Protein AF-A0A0D6MAQ8-F1 (afdb_monomer_lite)

Secondary structure (DSSP, 8-state):
----------------------SEEEEEEEEEEE-TT-EEGGGEESSPPTT---TT-SS----EEEEEEEEE-TTS-EEEEEPPPEE--TTSB--GGGHHHHS-EEEEEESS--------PPPPTT-SS---------SEEEEEEEEEEEEEETTT--EEEEEEEEEEEEEEEE-TT-PPBSSS---TT--EEEE-SSS--EEEEEEEEEE-TT-BSTTS-EEEEE-SS-TTEEEEEETTT--EEEEEEPTTS-EEEEEEETT-EETTTEEB-TTS-B--TT---SS-HHHHHHHHHHHHHHHHHHHHHHHHHHHHHT-

Radius of gyration: 27.62 Å; chains: 1; bounding box: 54×71×84 Å

Sequence (319 aa):
MAASGRILIGGGFLPGHSENNNGVTIQFQLRGYSNPQSALPNGWTCVCPPGNTCNYLNRPPACYFGFTFIISAPDTSVRHLATEFITLDSNGQLPSSQQNAWDQNYIVQLPSKPVSYLKVTPLPPFLPMPTINGTIFQSAIDIFAHHLGPVINQADGSLVAVDTLTHADTFVVPLSDTLPAVGGVQSMAQRHSYQGKLLGTMLYLSYSISCTGTLIGPNCDLTCSPSTISPSAAACRSNTTGFFYVCVFQNGGQVDSCKNCPWGIKEGTYCQDEDGGVLDPYTAGVVDTGYRTATIVLGIITGILALLLIVALLAVCLL

Foldseek 3Di:
DDDDDPPPPPPPPDPDPPPVQQEKKKKKFWPKWFDQVCDFFPQKHQAQAPPADLVVDPDGRWWWKKKWKWFAAPVGDIDIDIFHTATADNRRMGDPVCCVRGRDIDIDDDNKQTWDFDDDDDDDPDDPDDDRPTDGGGHKMKMWMWTFAWIARNPHRDTPDGGDTGTGFIWIGRLQVDFAAEPDWDDQPDWDWTFTDRSRIITIMGMHMHGPDQFAESISQWRWDQAPVDNQWIWIAGNVPRWIWIFGQDDRRHTYPIDTQRQGDDRRHARADPVRDGDDPPPPDPDDPVVVVVVVVVVVVVVVVVVVVVVVVVVVVVD

Organism: NCBI:txid53326

pLDDT: mean 75.95, std 18.99, range [24.56, 96.0]

Structure (mmCIF, N/CA/C/O backbone):
data_AF-A0A0D6MAQ8-F1
#
_entry.id   AF-A0A0D6MAQ8-F1
#
loop_
_atom_site.group_PDB
_atom_site.id
_atom_site.type_symbol
_atom_site.label_atom_id
_atom_site.label_alt_id
_atom_site.label_comp_id
_atom_site.label_asym_id
_atom_site.label_entity_id
_atom_site.label_seq_id
_atom_site.pdbx_PDB_ins_code
_atom_site.Cartn_x
_atom_site.Cartn_y
_atom_site.Cartn_z
_atom_site.occupancy
_atom_site.B_iso_or_equiv
_atom_site.auth_seq_id
_atom_site.auth_comp_id
_atom_site.auth_asym_id
_atom_site.auth_atom_id
_atom_site.pdbx_PDB_model_num
ATOM 1 N N . MET A 1 1 ? 0.167 -15.064 46.424 1.00 34.06 1 MET A N 1
ATOM 2 C CA . MET A 1 1 ? 0.685 -15.808 45.258 1.00 34.06 1 MET A CA 1
ATOM 3 C C . MET A 1 1 ? -0.163 -15.448 44.052 1.00 34.06 1 MET A C 1
ATOM 5 O O . MET A 1 1 ? -1.276 -15.932 43.945 1.00 34.06 1 MET A O 1
ATOM 9 N N . ALA A 1 2 ? 0.329 -14.543 43.212 1.00 26.14 2 ALA A N 1
ATOM 10 C CA . ALA A 1 2 ? -0.136 -14.323 41.845 1.00 26.14 2 ALA A CA 1
ATOM 11 C C . ALA A 1 2 ? 0.996 -13.562 41.147 1.00 26.14 2 ALA A C 1
ATOM 13 O O . ALA A 1 2 ? 1.319 -12.436 41.524 1.00 26.14 2 ALA A O 1
ATOM 14 N N . ALA A 1 3 ? 1.687 -14.246 40.239 1.00 24.84 3 ALA A N 1
ATOM 15 C CA . ALA A 1 3 ? 2.806 -13.702 39.492 1.00 24.84 3 ALA A CA 1
ATOM 16 C C . ALA A 1 3 ? 2.275 -12.710 38.451 1.00 24.84 3 ALA A C 1
ATOM 18 O O . ALA A 1 3 ? 1.493 -13.073 37.576 1.00 24.84 3 ALA A O 1
ATOM 19 N N . SER A 1 4 ? 2.697 -11.453 38.568 1.00 25.98 4 SER A N 1
ATOM 20 C CA . SER A 1 4 ? 2.474 -10.418 37.562 1.00 25.98 4 SER A CA 1
ATOM 21 C C . SER A 1 4 ? 3.443 -10.661 36.404 1.00 25.98 4 SER A C 1
ATOM 23 O O . SER A 1 4 ? 4.608 -10.265 36.450 1.00 25.98 4 SER A O 1
ATOM 25 N N . GLY A 1 5 ? 2.983 -11.401 35.395 1.00 25.72 5 GLY A N 1
ATOM 26 C CA . GLY A 1 5 ? 3.697 -11.601 34.140 1.00 25.72 5 GLY A CA 1
ATOM 27 C C . GLY A 1 5 ? 3.575 -10.358 33.267 1.00 25.72 5 GLY A C 1
ATOM 28 O O . GLY A 1 5 ? 2.638 -10.234 32.486 1.00 25.72 5 GLY A O 1
ATOM 29 N N . ARG A 1 6 ? 4.523 -9.426 33.398 1.00 24.56 6 ARG A N 1
ATOM 30 C CA . ARG A 1 6 ? 4.755 -8.387 32.389 1.00 24.56 6 ARG A CA 1
ATOM 31 C C . ARG A 1 6 ? 5.246 -9.066 31.110 1.00 24.56 6 ARG A C 1
ATOM 33 O O . ARG A 1 6 ? 6.408 -9.455 31.034 1.00 24.56 6 ARG A O 1
ATOM 40 N N . ILE A 1 7 ? 4.386 -9.170 30.102 1.00 27.28 7 ILE A N 1
ATOM 41 C CA . ILE A 1 7 ? 4.833 -9.389 28.726 1.00 27.28 7 ILE A CA 1
ATOM 42 C C . ILE A 1 7 ? 5.400 -8.051 28.245 1.00 27.28 7 ILE A C 1
ATOM 44 O O . ILE A 1 7 ? 4.689 -7.173 27.766 1.00 27.28 7 ILE A O 1
ATOM 48 N N . LEU A 1 8 ? 6.702 -7.870 28.456 1.00 24.66 8 LEU A N 1
ATOM 49 C CA . LEU A 1 8 ? 7.490 -6.889 27.726 1.00 24.66 8 LEU A CA 1
ATOM 50 C C . LEU A 1 8 ? 7.669 -7.449 26.315 1.00 24.66 8 LEU A C 1
ATOM 52 O O . LEU A 1 8 ? 8.563 -8.260 26.081 1.00 24.66 8 LEU A O 1
ATOM 56 N N . ILE A 1 9 ? 6.821 -7.034 25.373 1.00 33.50 9 ILE A N 1
ATOM 57 C CA . ILE A 1 9 ? 7.204 -7.106 23.963 1.00 33.50 9 ILE A CA 1
ATOM 58 C C . ILE A 1 9 ? 8.300 -6.056 23.808 1.00 33.50 9 ILE A C 1
ATOM 60 O O . ILE A 1 9 ? 8.035 -4.859 23.722 1.00 33.50 9 ILE A O 1
ATOM 64 N N . GLY A 1 10 ? 9.549 -6.508 23.910 1.00 26.23 10 GLY A N 1
ATOM 65 C CA . GLY A 1 10 ? 10.715 -5.683 23.661 1.00 26.23 10 GLY A CA 1
ATOM 66 C C . GLY A 1 10 ? 10.644 -5.154 22.237 1.00 26.23 10 GLY A C 1
ATOM 67 O O . GLY A 1 10 ? 10.928 -5.882 21.290 1.00 26.23 10 GLY A O 1
ATOM 68 N N . GLY A 1 11 ? 10.279 -3.880 22.102 1.00 30.98 11 GLY A N 1
ATOM 69 C CA . GLY A 1 11 ? 10.574 -3.063 20.934 1.00 30.98 11 GLY A CA 1
ATOM 70 C C . GLY A 1 11 ? 12.085 -2.898 20.826 1.00 30.98 11 GLY A C 1
ATOM 71 O O . GLY A 1 11 ? 12.642 -1.870 21.200 1.00 30.98 11 GLY A O 1
ATOM 72 N N . GLY A 1 12 ? 12.757 -3.954 20.372 1.00 24.70 12 GLY A N 1
ATOM 73 C CA . GLY A 1 12 ? 14.130 -3.898 19.910 1.00 24.70 12 GLY A CA 1
ATOM 74 C C . GLY A 1 12 ? 14.154 -3.094 18.622 1.00 24.70 12 GLY A C 1
ATOM 75 O O . GLY A 1 12 ? 13.974 -3.637 17.537 1.00 24.70 12 GLY A O 1
ATOM 76 N N . PHE A 1 13 ? 14.340 -1.786 18.765 1.00 34.56 13 PHE A N 1
ATOM 77 C CA . PHE A 1 13 ? 14.729 -0.892 17.689 1.00 34.56 13 PHE A CA 1
ATOM 78 C C . PHE A 1 13 ? 16.098 -1.375 17.191 1.00 34.56 13 PHE A C 1
ATOM 80 O O . PHE A 1 13 ? 17.126 -1.098 17.808 1.00 34.56 13 PHE A O 1
ATOM 87 N N . LEU A 1 14 ? 16.122 -2.174 16.122 1.00 29.91 14 LEU A N 1
ATOM 88 C CA . LEU A 1 14 ? 17.366 -2.421 15.405 1.00 29.91 14 LEU A CA 1
ATOM 89 C C . LEU A 1 14 ? 17.754 -1.093 14.740 1.00 29.91 14 LEU A C 1
ATOM 91 O O . LEU A 1 14 ? 16.957 -0.564 13.960 1.00 29.91 14 LEU A O 1
ATOM 95 N N . PRO A 1 15 ? 18.930 -0.515 15.047 1.00 30.62 15 PRO A N 1
ATOM 96 C CA . PRO A 1 15 ? 19.414 0.637 14.310 1.00 30.62 15 PRO A CA 1
ATOM 97 C C . PRO A 1 15 ? 19.551 0.208 12.852 1.00 30.62 15 PRO A C 1
ATOM 99 O O . PRO A 1 15 ? 20.163 -0.821 12.562 1.00 30.62 15 PRO A O 1
ATOM 102 N N . GLY A 1 16 ? 18.923 0.970 11.955 1.00 31.28 16 GLY A N 1
ATOM 103 C CA . GLY A 1 16 ? 18.959 0.717 10.524 1.00 31.28 16 GLY A CA 1
ATOM 104 C C . GLY A 1 16 ? 20.398 0.518 10.074 1.00 31.28 16 GLY A C 1
ATOM 105 O O . GLY A 1 16 ? 21.200 1.452 10.084 1.00 31.28 16 GLY A O 1
ATOM 106 N N . HIS A 1 17 ? 20.726 -0.712 9.686 1.00 27.47 17 HIS A N 1
ATOM 107 C CA . HIS A 1 17 ? 21.882 -0.938 8.849 1.00 27.47 17 HIS A CA 1
ATOM 108 C C . HIS A 1 17 ? 21.560 -0.235 7.528 1.00 27.47 17 HIS A C 1
ATOM 110 O O . HIS A 1 17 ? 20.698 -0.683 6.772 1.00 27.47 17 HIS A O 1
ATOM 116 N N . SER A 1 18 ? 22.179 0.925 7.307 1.00 34.53 18 SER A N 1
ATOM 117 C CA . SER A 1 18 ? 22.229 1.585 6.005 1.00 34.53 18 SER A CA 1
ATOM 118 C C . SER A 1 18 ? 23.095 0.724 5.090 1.00 34.53 18 SER A C 1
ATOM 120 O O . SER A 1 18 ? 24.227 1.079 4.766 1.00 34.53 18 SER A O 1
ATOM 122 N N . GLU A 1 19 ? 22.583 -0.437 4.694 1.00 38.38 19 GLU A N 1
ATOM 123 C CA . GLU A 1 19 ? 23.017 -1.014 3.435 1.00 38.38 19 GLU A CA 1
ATOM 124 C C . GLU A 1 19 ? 22.652 0.008 2.366 1.00 38.38 19 GLU A C 1
ATOM 126 O O . GLU A 1 19 ? 21.499 0.435 2.282 1.00 38.38 19 GLU A O 1
ATOM 131 N N . ASN A 1 20 ? 23.653 0.445 1.604 1.00 39.25 20 ASN A N 1
ATOM 132 C CA . ASN A 1 20 ? 23.485 1.294 0.431 1.00 39.25 20 ASN A CA 1
ATOM 133 C C . ASN A 1 20 ? 22.672 0.524 -0.623 1.00 39.25 20 ASN A C 1
ATOM 135 O O . ASN A 1 20 ? 23.210 0.021 -1.607 1.00 39.25 20 ASN A O 1
ATOM 139 N N . ASN A 1 21 ? 21.373 0.381 -0.380 1.00 49.19 21 ASN A N 1
ATOM 140 C CA . ASN A 1 21 ? 20.438 -0.291 -1.256 1.00 49.19 21 ASN A CA 1
ATOM 141 C C . ASN A 1 21 ? 20.038 0.707 -2.346 1.00 49.19 21 ASN A C 1
ATOM 143 O O . ASN A 1 21 ? 19.149 1.546 -2.186 1.00 49.19 21 ASN A O 1
ATOM 147 N N . ASN A 1 22 ? 20.775 0.641 -3.453 1.00 56.66 22 ASN A N 1
ATOM 148 C CA . ASN A 1 22 ? 20.445 1.311 -4.704 1.00 56.66 22 ASN A CA 1
ATOM 149 C C . ASN A 1 22 ? 19.218 0.612 -5.308 1.00 56.66 22 ASN A C 1
ATOM 151 O O . ASN A 1 22 ? 19.336 -0.477 -5.859 1.00 56.66 22 ASN A O 1
ATOM 155 N N . GLY A 1 23 ? 18.049 1.222 -5.166 1.00 71.00 23 GLY A N 1
ATOM 156 C CA . GLY A 1 23 ? 16.765 0.680 -5.575 1.00 71.00 23 GLY A CA 1
ATOM 157 C C . GLY A 1 23 ? 15.661 1.723 -5.443 1.00 71.00 23 GLY A C 1
ATOM 158 O O . GLY A 1 23 ? 15.535 2.630 -6.265 1.00 71.00 23 GLY A O 1
ATOM 159 N N . VAL A 1 24 ? 14.846 1.600 -4.396 1.00 80.50 24 VAL A N 1
ATOM 160 C CA . VAL A 1 24 ? 13.611 2.360 -4.188 1.00 80.50 24 VAL A CA 1
ATOM 161 C C . VAL A 1 24 ? 13.488 2.825 -2.744 1.00 80.50 24 VAL A C 1
ATOM 163 O O . VAL A 1 24 ? 13.633 2.045 -1.805 1.00 80.50 24 VAL A O 1
ATOM 166 N N . THR A 1 25 ? 13.134 4.094 -2.560 1.00 84.50 25 THR A N 1
ATOM 167 C CA . THR A 1 25 ? 12.629 4.615 -1.290 1.00 84.50 25 THR A CA 1
ATOM 168 C C . THR A 1 25 ? 11.116 4.763 -1.376 1.00 84.50 25 THR A C 1
ATOM 170 O O . THR A 1 25 ? 10.590 5.448 -2.252 1.00 84.50 25 THR A O 1
ATOM 173 N N . ILE A 1 26 ? 10.410 4.116 -0.455 1.00 86.00 26 ILE A N 1
ATOM 174 C CA . ILE A 1 26 ? 8.968 4.252 -0.279 1.00 86.00 26 ILE A CA 1
ATOM 175 C C . ILE A 1 26 ? 8.740 5.004 1.017 1.00 86.00 26 ILE A C 1
ATOM 177 O O . ILE A 1 26 ? 9.157 4.567 2.089 1.00 86.00 26 ILE A O 1
ATOM 181 N N . GLN A 1 27 ? 8.060 6.132 0.908 1.00 89.00 27 GLN A N 1
ATOM 182 C CA . GLN A 1 27 ? 7.617 6.914 2.043 1.00 89.00 27 GLN A CA 1
ATOM 183 C C . GLN A 1 27 ? 6.098 6.841 2.111 1.00 89.00 27 GLN A C 1
ATOM 185 O O . GLN A 1 27 ? 5.437 7.079 1.105 1.00 89.00 27 GLN A O 1
ATOM 190 N N . PHE A 1 28 ? 5.528 6.517 3.268 1.00 91.12 28 PHE A N 1
ATOM 191 C CA . PHE A 1 28 ? 4.077 6.473 3.431 1.00 91.12 28 PHE A CA 1
ATOM 192 C C . PHE A 1 28 ? 3.626 6.944 4.812 1.00 91.12 28 PHE A C 1
ATOM 194 O O . PHE A 1 28 ? 4.365 6.890 5.793 1.00 91.12 28 PHE A O 1
ATOM 201 N N . GLN A 1 29 ? 2.389 7.430 4.861 1.00 92.19 29 GLN A N 1
ATOM 202 C CA . GLN A 1 29 ? 1.729 7.956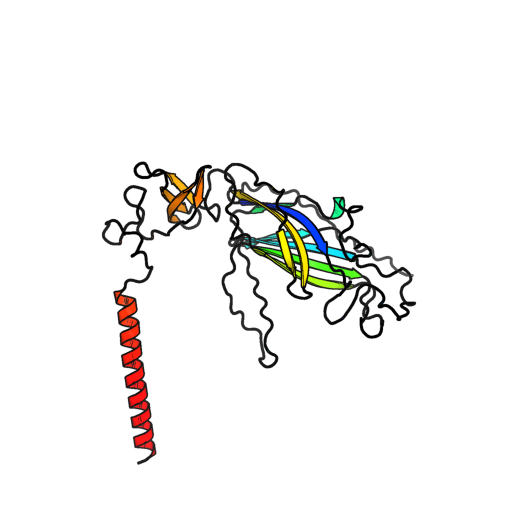 6.049 1.00 92.19 29 GLN A CA 1
ATOM 203 C C . GLN A 1 29 ? 0.287 7.469 6.082 1.00 92.19 29 GLN A C 1
ATOM 205 O O . GLN A 1 29 ? -0.456 7.614 5.102 1.00 92.19 29 GLN A O 1
ATOM 210 N N . LEU A 1 30 ? -0.117 6.916 7.222 1.00 93.25 30 LEU A N 1
ATOM 211 C CA . LEU A 1 30 ? -1.514 6.619 7.495 1.00 93.25 30 LEU A CA 1
ATOM 212 C C . LEU A 1 30 ? -2.244 7.938 7.758 1.00 93.25 30 LEU A C 1
ATOM 214 O O . LEU A 1 30 ? -1.894 8.676 8.665 1.00 93.25 30 LEU A O 1
ATOM 218 N N . ARG A 1 31 ? -3.253 8.245 6.941 1.00 93.50 31 ARG A N 1
ATOM 219 C CA . ARG A 1 31 ? -4.030 9.496 7.007 1.00 93.50 31 ARG A CA 1
ATOM 220 C C . ARG A 1 31 ? -5.374 9.341 7.702 1.00 93.50 31 ARG A C 1
ATOM 222 O O . ARG A 1 31 ? -6.061 10.333 7.928 1.00 93.50 31 ARG A O 1
ATOM 229 N N . GLY A 1 32 ? -5.784 8.108 7.969 1.00 94.00 32 GLY A N 1
ATOM 230 C CA . GLY A 1 32 ? -7.049 7.821 8.618 1.00 94.00 32 GLY A CA 1
ATOM 231 C C . GLY A 1 32 ? -7.475 6.372 8.445 1.00 94.00 32 GLY A C 1
ATOM 232 O O . GLY A 1 32 ? -7.019 5.663 7.551 1.00 94.00 32 GLY A O 1
ATOM 233 N N . TYR A 1 33 ? -8.410 5.963 9.285 1.00 96.00 33 TYR A N 1
ATOM 234 C CA . TYR A 1 33 ? -9.127 4.701 9.199 1.00 96.00 33 TYR A CA 1
ATOM 235 C C . TYR A 1 33 ? -10.544 4.932 9.720 1.00 96.00 33 TYR A C 1
ATOM 237 O O . TYR A 1 33 ? -10.744 5.767 10.605 1.00 96.00 33 TYR A O 1
ATOM 245 N N . SER A 1 34 ? -11.520 4.235 9.145 1.00 94.94 34 SER A N 1
ATOM 246 C CA . SER A 1 34 ? -12.926 4.362 9.503 1.00 94.94 34 SER A CA 1
ATOM 247 C C . SER A 1 34 ? -13.610 2.999 9.539 1.00 94.94 34 SER A C 1
ATOM 249 O O . SER A 1 34 ? -13.702 2.297 8.530 1.00 94.94 34 SER A O 1
ATOM 251 N N . ASN A 1 35 ? -14.128 2.674 10.721 1.00 94.88 35 ASN A N 1
ATOM 252 C CA . ASN A 1 35 ? -14.999 1.546 11.020 1.00 94.88 35 ASN A CA 1
ATOM 253 C C . ASN A 1 35 ? -16.240 2.057 11.781 1.00 94.88 35 ASN A C 1
ATOM 255 O O . ASN A 1 35 ? -16.336 1.885 12.998 1.00 94.88 35 ASN A O 1
ATOM 259 N N . PRO A 1 36 ? -17.188 2.716 11.092 1.00 92.06 36 PRO A N 1
ATOM 260 C CA . PRO A 1 36 ? -18.303 3.414 11.737 1.00 92.06 36 PRO A CA 1
ATOM 261 C C . PRO A 1 36 ? -19.305 2.478 12.419 1.00 92.06 36 PRO A C 1
ATOM 263 O O . PRO A 1 36 ? -20.087 2.917 13.254 1.00 92.06 36 PRO A O 1
ATOM 266 N N . GLN A 1 37 ? -19.298 1.190 12.069 1.00 91.38 37 GLN A N 1
ATOM 267 C CA . GLN A 1 37 ? -20.158 0.189 12.700 1.00 91.38 37 GLN A CA 1
ATOM 268 C C . GLN A 1 37 ? -19.497 -0.485 13.905 1.00 91.38 37 GLN A C 1
ATOM 270 O O . GLN A 1 37 ? -20.112 -1.358 14.516 1.00 91.38 37 GLN A O 1
ATOM 275 N N . SER A 1 38 ? -18.244 -0.125 14.224 1.00 92.38 38 SER A N 1
ATOM 276 C CA . SER A 1 38 ? -17.437 -0.805 15.245 1.00 92.38 38 SER A CA 1
ATOM 277 C C . SER A 1 38 ? -17.406 -2.326 15.044 1.00 92.38 38 SER A C 1
ATOM 279 O O . SER A 1 38 ? -17.294 -3.096 15.998 1.00 92.38 38 SER A O 1
ATOM 281 N N . ALA A 1 39 ? -17.547 -2.757 13.789 1.00 92.75 39 ALA A N 1
ATOM 282 C CA . ALA A 1 39 ? -17.715 -4.149 13.428 1.00 92.75 39 ALA A CA 1
ATOM 283 C C . ALA A 1 39 ? -16.370 -4.875 13.480 1.00 92.75 39 ALA A C 1
ATOM 285 O O . ALA A 1 39 ? -15.315 -4.300 13.197 1.00 92.75 39 ALA A O 1
ATOM 286 N N . LEU A 1 40 ? -16.432 -6.151 13.829 1.00 93.25 40 LEU A N 1
ATOM 287 C CA . LEU A 1 40 ? -15.356 -7.128 13.764 1.00 93.25 40 LEU A CA 1
ATOM 288 C C . LEU A 1 40 ? -15.841 -8.318 12.911 1.00 93.25 40 LEU A C 1
ATOM 290 O O . LEU A 1 40 ? -17.051 -8.483 12.717 1.00 93.25 40 LEU A O 1
ATOM 294 N N . PRO A 1 41 ? -14.940 -9.161 12.374 1.00 90.38 41 PRO A N 1
ATOM 295 C CA . PRO A 1 41 ? -15.348 -10.300 11.554 1.00 90.38 41 PRO A CA 1
ATOM 296 C C . PRO A 1 41 ? -16.274 -11.259 12.303 1.00 90.38 41 PRO A C 1
ATOM 298 O O . PRO A 1 41 ? -16.312 -11.275 13.530 1.00 90.38 41 PRO A O 1
ATOM 301 N N . ASN A 1 42 ? -17.005 -12.085 11.550 1.00 89.12 42 ASN A N 1
ATOM 302 C CA . ASN A 1 42 ? -17.957 -13.074 12.077 1.00 89.12 42 ASN A CA 1
ATOM 303 C C . ASN A 1 42 ? -19.184 -12.480 12.802 1.00 89.12 42 ASN A C 1
ATOM 305 O O . ASN A 1 42 ? -19.803 -13.163 13.614 1.00 89.12 42 ASN A O 1
ATOM 309 N N . GLY A 1 43 ? -19.560 -11.230 12.503 1.00 89.62 43 GLY A N 1
ATOM 310 C CA . GLY A 1 43 ? -20.710 -10.573 13.143 1.00 89.62 43 GLY A CA 1
ATOM 311 C C . GLY A 1 43 ? -20.433 -10.176 14.594 1.00 89.62 43 GLY A C 1
ATOM 312 O O . GLY A 1 43 ? -21.333 -10.180 15.434 1.00 89.62 43 GLY A O 1
ATOM 313 N N . TRP A 1 44 ? -19.173 -9.890 14.908 1.00 93.44 44 TRP A N 1
ATOM 314 C CA . TRP A 1 44 ? -18.760 -9.405 16.215 1.00 93.44 44 TRP A CA 1
ATOM 315 C C . TRP A 1 44 ? -18.619 -7.881 16.211 1.00 93.44 44 TRP A C 1
ATOM 317 O O . TRP A 1 44 ? -18.609 -7.233 15.168 1.00 93.44 44 TRP A O 1
ATOM 327 N N . THR A 1 45 ? -18.497 -7.289 17.392 1.00 93.12 45 THR A N 1
ATOM 328 C CA . THR A 1 45 ? -18.309 -5.852 17.580 1.00 93.12 45 THR A CA 1
ATOM 329 C C . THR A 1 45 ? -17.395 -5.576 18.770 1.00 93.12 45 THR A C 1
ATOM 331 O O . THR A 1 45 ? -17.296 -6.380 19.701 1.00 93.12 45 THR A O 1
ATOM 334 N N . CYS A 1 46 ? -16.698 -4.443 18.720 1.00 91.19 46 CYS A N 1
ATOM 335 C CA . CYS A 1 46 ? -15.853 -3.943 19.806 1.00 91.19 46 CYS A CA 1
ATOM 336 C C . CYS A 1 46 ? -16.570 -2.947 20.725 1.00 91.19 46 CYS A C 1
ATOM 338 O O . CYS A 1 46 ? -15.952 -2.439 21.656 1.00 91.19 46 CYS A O 1
ATOM 340 N N . VAL A 1 47 ? -17.857 -2.663 20.484 1.00 90.50 47 VAL A N 1
ATOM 341 C CA . VAL A 1 47 ? -18.710 -1.829 21.348 1.00 90.50 47 VAL A CA 1
ATOM 342 C C . VAL A 1 47 ? -19.967 -2.583 21.751 1.00 90.50 47 VAL A C 1
ATOM 344 O O . VAL A 1 47 ? -20.407 -3.498 21.063 1.00 90.50 47 VAL A O 1
ATOM 347 N N . CYS A 1 48 ? -20.569 -2.205 22.877 1.00 88.75 48 CYS A N 1
ATOM 348 C CA . CYS A 1 48 ? -21.815 -2.832 23.304 1.00 88.75 48 CYS A CA 1
ATOM 349 C C . CYS A 1 48 ? -22.944 -2.489 22.313 1.00 88.75 48 CYS A C 1
ATOM 351 O O . CYS A 1 48 ? -23.177 -1.297 22.081 1.00 88.75 48 CYS A O 1
ATOM 353 N N . PRO A 1 49 ? -23.659 -3.477 21.740 1.00 88.94 49 PRO A N 1
ATOM 354 C CA . PRO A 1 49 ? -24.774 -3.201 20.843 1.00 88.94 49 PRO A CA 1
ATOM 355 C C . PRO A 1 49 ? -25.889 -2.406 21.543 1.00 88.94 49 PRO A C 1
ATOM 357 O O . PRO A 1 49 ? -26.162 -2.640 22.726 1.00 88.94 49 PRO A O 1
ATOM 360 N N . PRO A 1 50 ? -26.582 -1.498 20.832 1.00 85.19 50 PRO A N 1
ATOM 361 C CA . PRO A 1 50 ? -27.682 -0.736 21.409 1.00 85.19 50 PRO A CA 1
ATOM 362 C C . PRO A 1 50 ? -28.811 -1.675 21.859 1.00 85.19 50 PRO A C 1
ATOM 364 O O . PRO A 1 50 ? -29.247 -2.539 21.104 1.00 85.19 50 PRO A O 1
ATOM 367 N N . GLY A 1 51 ? -29.289 -1.496 23.092 1.00 83.75 51 GLY A N 1
ATOM 368 C CA . GLY A 1 51 ? -30.346 -2.325 23.689 1.00 83.75 51 GLY A CA 1
ATOM 369 C C . GLY A 1 51 ? -29.848 -3.524 24.504 1.00 83.75 51 GLY A C 1
ATOM 370 O O . GLY A 1 51 ? -30.640 -4.107 25.239 1.00 83.75 51 GLY A O 1
ATOM 371 N N . ASN A 1 52 ? -28.551 -3.844 24.449 1.00 85.19 52 ASN A N 1
ATOM 372 C CA . ASN A 1 52 ? -27.932 -4.879 25.279 1.00 85.19 52 ASN A CA 1
ATOM 373 C C . ASN A 1 52 ? -27.182 -4.267 26.474 1.00 85.19 52 ASN A C 1
ATOM 375 O O . ASN A 1 52 ? -26.778 -3.104 26.453 1.00 85.19 52 ASN A O 1
ATOM 379 N N . THR A 1 53 ? -26.990 -5.056 27.536 1.00 82.56 53 THR A N 1
ATOM 380 C CA . THR A 1 53 ? -26.225 -4.639 28.724 1.00 82.56 53 THR A CA 1
ATOM 381 C C . THR A 1 53 ? -24.920 -5.425 28.821 1.00 82.56 53 THR A C 1
ATOM 383 O O . THR A 1 53 ? -24.911 -6.622 29.092 1.00 82.56 53 THR A O 1
ATOM 386 N N . CYS A 1 54 ? -23.790 -4.747 28.619 1.00 82.31 54 CYS A N 1
ATOM 387 C CA . CYS A 1 54 ? -22.459 -5.359 28.668 1.00 82.31 54 CYS A CA 1
ATOM 388 C C . CYS A 1 54 ? -21.812 -5.213 30.057 1.00 82.31 54 CYS A C 1
ATOM 390 O O . CYS A 1 54 ? -20.689 -4.730 30.189 1.00 82.31 54 CYS A O 1
ATOM 392 N N . ASN A 1 55 ? -22.532 -5.625 31.107 1.00 80.94 55 ASN A N 1
ATOM 393 C CA . ASN A 1 55 ? -22.140 -5.439 32.517 1.00 80.94 55 ASN A CA 1
ATOM 394 C C . ASN A 1 55 ? -20.877 -6.219 32.929 1.00 80.94 55 ASN A C 1
ATOM 396 O O . ASN A 1 55 ? -20.324 -5.988 34.000 1.00 80.94 55 ASN A O 1
ATOM 400 N N . TYR A 1 56 ? -20.424 -7.149 32.089 1.00 79.56 56 TYR A N 1
ATOM 401 C CA . TYR A 1 56 ? -19.183 -7.903 32.270 1.00 79.56 56 TYR A CA 1
ATOM 402 C C . TYR A 1 56 ? -17.921 -7.073 31.974 1.00 79.56 56 TYR A C 1
ATOM 404 O O . TYR A 1 56 ? -16.814 -7.515 32.280 1.00 79.56 56 TYR A O 1
ATOM 412 N N . LEU A 1 57 ? -18.056 -5.879 31.384 1.00 77.44 57 LEU A N 1
ATOM 413 C CA . LEU A 1 57 ? -16.936 -4.976 31.135 1.00 77.44 57 LEU A CA 1
ATOM 414 C C . LEU A 1 57 ? -16.809 -3.950 32.262 1.00 77.44 57 LEU A C 1
ATOM 416 O O . LEU A 1 57 ? -17.678 -3.111 32.470 1.00 77.44 57 LEU A O 1
ATOM 420 N N . ASN A 1 58 ? -15.663 -3.960 32.943 1.00 70.19 58 ASN A N 1
ATOM 421 C CA . ASN A 1 58 ? -15.340 -2.989 33.999 1.00 70.19 58 ASN A CA 1
ATOM 422 C C . ASN A 1 58 ? -15.034 -1.575 33.464 1.00 70.19 58 ASN A C 1
ATOM 424 O O . ASN A 1 58 ? -14.811 -0.647 34.240 1.00 70.19 58 ASN A O 1
ATOM 428 N N . ARG A 1 59 ? -14.958 -1.413 32.140 1.00 69.12 59 ARG A N 1
ATOM 429 C CA . ARG A 1 59 ? -14.730 -0.148 31.433 1.00 69.12 59 ARG A CA 1
ATOM 430 C C . ARG A 1 59 ? -15.626 -0.108 30.194 1.00 69.12 59 ARG A C 1
ATOM 432 O O . ARG A 1 59 ? -15.893 -1.172 29.638 1.00 69.12 59 ARG A O 1
ATOM 439 N N . PRO A 1 60 ? -16.076 1.077 29.747 1.00 68.44 60 PRO A N 1
ATOM 440 C CA . PRO A 1 60 ? -16.838 1.181 28.508 1.00 68.44 60 PRO A CA 1
ATOM 441 C C . PRO A 1 60 ? -16.033 0.554 27.355 1.00 68.44 60 PRO A C 1
ATOM 443 O O . PRO A 1 60 ? -14.847 0.875 27.221 1.00 68.44 60 PRO A O 1
ATOM 446 N N . PRO A 1 61 ? -16.631 -0.360 26.566 1.00 69.88 61 PRO A N 1
ATOM 447 C CA . PRO A 1 61 ? -15.935 -0.990 25.456 1.00 69.88 61 PRO A CA 1
ATOM 448 C C . PRO A 1 61 ? -15.540 0.073 24.438 1.00 69.88 61 PRO A C 1
ATOM 450 O O . PRO A 1 61 ? -16.366 0.888 24.025 1.00 69.88 61 PRO A O 1
ATOM 453 N N . ALA A 1 62 ? -14.268 0.065 24.062 1.00 79.94 62 ALA A N 1
ATOM 454 C CA . ALA A 1 62 ? -13.721 0.968 23.074 1.00 79.94 62 ALA A CA 1
ATOM 455 C C . ALA A 1 62 ? -12.914 0.160 22.064 1.00 79.94 62 ALA A C 1
ATOM 457 O O . ALA A 1 62 ? -12.163 -0.744 22.424 1.00 79.94 62 ALA A O 1
ATOM 458 N N . CYS A 1 63 ? -13.069 0.512 20.796 1.00 89.50 63 CYS A N 1
ATOM 459 C CA . CYS A 1 63 ? -12.385 -0.139 19.696 1.00 89.50 63 CYS A CA 1
ATOM 460 C C . CYS A 1 63 ? -10.918 0.291 19.672 1.00 89.50 63 CYS A C 1
ATOM 462 O O . CYS A 1 63 ? -10.615 1.429 19.312 1.00 89.50 63 CYS A O 1
ATOM 464 N N . TYR A 1 64 ? -10.014 -0.610 20.054 1.00 93.12 64 TYR A N 1
ATOM 465 C CA . TYR A 1 64 ? -8.581 -0.335 20.113 1.00 93.12 64 TYR A CA 1
ATOM 466 C C . TYR A 1 64 ? -7.870 -1.007 18.939 1.00 93.12 64 TYR A C 1
ATOM 468 O O . TYR A 1 64 ? -7.820 -2.232 18.862 1.00 93.12 64 TYR A O 1
ATOM 476 N N . PHE A 1 65 ? -7.377 -0.211 17.992 1.00 94.75 65 PHE A N 1
ATOM 477 C CA . PHE A 1 65 ? -6.896 -0.679 16.694 1.00 94.75 65 PHE A CA 1
ATOM 478 C C . PHE A 1 65 ? -5.413 -0.385 16.484 1.00 94.75 65 PHE A C 1
ATOM 480 O O . PHE A 1 65 ? -4.970 0.738 16.695 1.00 94.75 65 PHE A O 1
ATOM 487 N N . GLY A 1 66 ? -4.665 -1.383 16.024 1.00 93.75 66 GLY A N 1
ATOM 488 C CA . GLY A 1 66 ? -3.283 -1.261 15.571 1.00 93.75 66 GLY A CA 1
ATOM 489 C C . GLY A 1 66 ? -3.159 -1.714 14.119 1.00 93.75 66 GLY A C 1
ATOM 490 O O . GLY A 1 66 ? -3.865 -2.625 13.681 1.00 93.75 66 GLY A O 1
ATOM 491 N N . PHE A 1 67 ? -2.264 -1.086 13.365 1.00 94.94 67 PHE A N 1
ATOM 492 C CA . PHE A 1 67 ? -2.049 -1.389 11.953 1.00 94.94 67 PHE A CA 1
ATOM 493 C C . PHE A 1 67 ? -0.675 -2.005 11.761 1.00 94.94 67 PHE A C 1
ATOM 495 O O . PHE A 1 67 ? 0.315 -1.498 12.282 1.00 94.94 67 PHE A O 1
ATOM 502 N N . THR A 1 68 ? -0.612 -3.085 10.992 1.00 92.19 68 THR A N 1
ATOM 503 C CA . THR A 1 68 ? 0.643 -3.705 10.569 1.00 92.19 68 THR A CA 1
ATOM 504 C C . THR A 1 68 ? 0.796 -3.524 9.072 1.00 92.19 68 THR A C 1
ATOM 506 O O . THR A 1 68 ? -0.089 -3.904 8.311 1.00 92.19 68 THR A O 1
ATOM 509 N N . PHE A 1 69 ? 1.923 -2.960 8.658 1.00 90.56 69 PHE A N 1
ATOM 510 C CA . PHE A 1 69 ? 2.298 -2.771 7.266 1.00 90.56 69 PHE A CA 1
ATOM 511 C C . PHE A 1 69 ? 3.347 -3.816 6.901 1.00 90.56 69 PHE A C 1
ATOM 513 O O . PHE A 1 69 ? 4.367 -3.948 7.585 1.00 90.56 69 PHE A O 1
ATOM 520 N N . ILE A 1 70 ? 3.100 -4.548 5.822 1.00 86.44 70 ILE A N 1
ATOM 521 C CA . ILE A 1 70 ? 4.031 -5.516 5.255 1.00 86.44 70 ILE A CA 1
ATOM 522 C C . ILE A 1 70 ? 4.361 -5.064 3.840 1.00 86.44 70 ILE A C 1
ATOM 524 O O . ILE A 1 70 ? 3.475 -4.831 3.018 1.00 86.44 70 ILE A O 1
ATOM 528 N N . ILE A 1 71 ? 5.654 -4.911 3.573 1.00 82.31 71 ILE A N 1
ATOM 529 C CA . ILE A 1 71 ? 6.162 -4.517 2.262 1.00 82.31 71 ILE A CA 1
ATOM 530 C C . ILE A 1 71 ? 7.187 -5.560 1.845 1.00 82.31 71 ILE A C 1
ATOM 532 O O . ILE A 1 71 ? 8.175 -5.770 2.550 1.00 82.31 71 ILE A O 1
ATOM 536 N N . SER A 1 72 ? 6.943 -6.214 0.715 1.00 72.12 72 SER A N 1
ATOM 537 C CA . SER A 1 72 ? 7.776 -7.297 0.195 1.00 72.12 72 SER A CA 1
ATOM 538 C C . SER A 1 72 ? 8.351 -6.949 -1.169 1.00 72.12 72 SER A C 1
ATOM 540 O O . SER A 1 72 ? 7.603 -6.621 -2.090 1.00 72.12 72 SER A O 1
ATOM 542 N N . ALA A 1 73 ? 9.666 -7.074 -1.323 1.00 67.56 73 ALA A N 1
ATOM 543 C CA . ALA A 1 73 ? 10.338 -6.971 -2.609 1.00 67.56 73 ALA A CA 1
ATOM 544 C C . ALA A 1 73 ? 10.704 -8.358 -3.182 1.00 67.56 73 ALA A C 1
ATOM 546 O O . ALA A 1 73 ? 10.776 -9.343 -2.439 1.00 67.56 73 ALA A O 1
ATOM 547 N N . PRO A 1 74 ? 10.873 -8.465 -4.514 1.00 59.28 74 PRO A N 1
ATOM 548 C CA . PRO A 1 74 ? 11.072 -9.737 -5.214 1.00 59.28 74 PRO A CA 1
ATOM 549 C C . PRO A 1 74 ? 12.349 -10.481 -4.802 1.00 59.28 74 PRO A C 1
ATOM 551 O O . PRO A 1 74 ? 12.453 -11.683 -5.020 1.00 59.28 74 PRO A O 1
ATOM 554 N N . ASP A 1 75 ? 13.305 -9.798 -4.181 1.00 60.50 75 ASP A N 1
ATOM 555 C CA . ASP A 1 75 ? 14.589 -10.342 -3.747 1.00 60.50 75 ASP A CA 1
ATOM 556 C C . ASP A 1 75 ? 14.575 -10.865 -2.298 1.00 60.50 75 ASP A C 1
ATOM 558 O O . ASP A 1 75 ? 15.616 -10.950 -1.654 1.00 60.50 75 ASP A O 1
ATOM 562 N N . THR A 1 76 ? 13.396 -11.236 -1.783 1.00 55.53 76 THR A N 1
ATOM 563 C CA . THR A 1 76 ? 13.140 -11.732 -0.413 1.00 55.53 76 THR A CA 1
ATOM 564 C C . THR A 1 76 ? 13.250 -10.691 0.703 1.00 55.53 76 THR A C 1
ATOM 566 O O . THR A 1 76 ? 13.078 -11.024 1.878 1.00 55.53 76 THR A O 1
ATOM 569 N N . SER A 1 77 ? 13.450 -9.412 0.374 1.00 64.88 77 SER A N 1
ATOM 570 C CA . SER A 1 77 ? 13.413 -8.351 1.375 1.00 64.88 77 SER A CA 1
ATOM 571 C C . SER A 1 77 ? 11.969 -8.076 1.824 1.00 64.88 77 SER A C 1
ATOM 573 O O . SER A 1 77 ? 11.144 -7.546 1.083 1.00 64.88 77 SER A O 1
ATOM 575 N N . VAL A 1 78 ? 11.647 -8.451 3.066 1.00 73.00 78 VAL A N 1
ATOM 576 C CA . VAL A 1 78 ? 10.372 -8.109 3.716 1.00 73.00 78 VAL A CA 1
ATOM 577 C C . VAL A 1 78 ? 10.630 -7.081 4.810 1.00 73.00 78 VAL A C 1
ATOM 579 O O . VAL A 1 78 ? 11.611 -7.157 5.556 1.00 73.00 78 VAL A O 1
ATOM 582 N N . ARG A 1 79 ? 9.767 -6.072 4.882 1.00 80.38 79 ARG A N 1
ATOM 583 C CA . ARG A 1 79 ? 9.782 -5.039 5.916 1.00 80.38 79 ARG A CA 1
ATOM 584 C C . ARG A 1 79 ? 8.447 -5.063 6.637 1.00 80.38 79 ARG A C 1
ATOM 586 O O . ARG A 1 79 ? 7.397 -4.988 6.004 1.00 80.38 79 ARG A O 1
ATOM 593 N N . HIS A 1 80 ? 8.522 -5.164 7.959 1.00 84.19 80 HIS A N 1
ATOM 594 C CA . HIS A 1 80 ? 7.374 -5.131 8.850 1.00 84.19 80 HIS A CA 1
ATOM 595 C C . HIS A 1 80 ? 7.425 -3.843 9.655 1.00 84.19 80 HIS A C 1
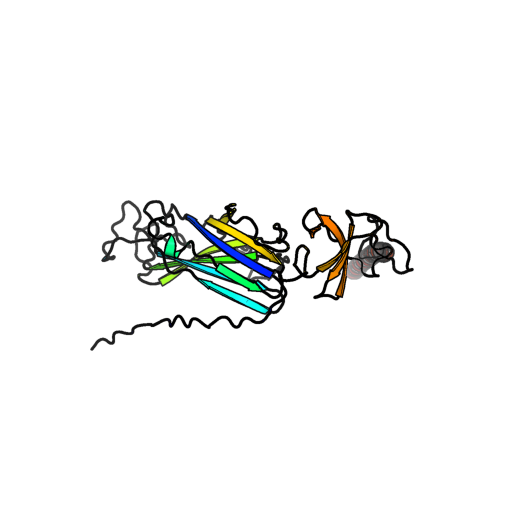ATOM 597 O O . HIS A 1 80 ? 8.425 -3.550 10.310 1.00 84.19 80 HIS A O 1
ATOM 603 N N . LEU A 1 81 ? 6.344 -3.081 9.599 1.00 88.44 81 LEU A N 1
ATOM 604 C CA . LEU A 1 81 ? 6.153 -1.878 10.393 1.00 88.44 81 LEU A CA 1
ATOM 605 C C . LEU A 1 81 ? 4.809 -1.988 11.098 1.00 88.44 81 LEU A C 1
ATOM 607 O O . LEU A 1 81 ? 3.893 -2.639 10.597 1.00 88.44 81 LEU A O 1
ATOM 611 N N . ALA A 1 82 ? 4.677 -1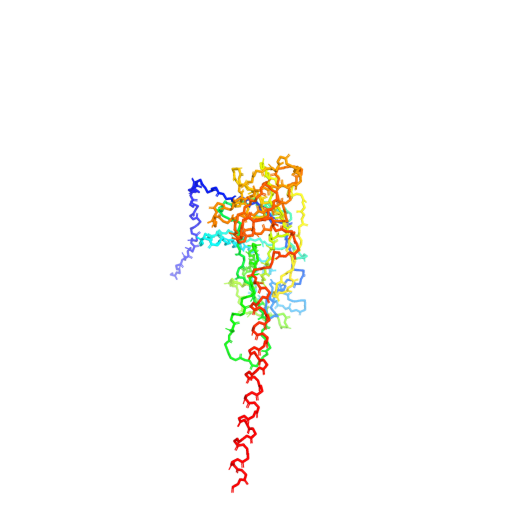.350 12.251 1.00 89.06 82 ALA A N 1
ATOM 612 C CA . ALA A 1 82 ? 3.413 -1.308 12.962 1.00 89.06 82 ALA A CA 1
ATOM 613 C C . ALA A 1 82 ? 3.187 0.064 13.591 1.00 89.06 82 ALA A C 1
ATOM 615 O O . ALA A 1 82 ? 4.140 0.783 13.905 1.00 89.06 82 ALA A O 1
ATOM 616 N N . THR A 1 83 ? 1.920 0.421 13.764 1.00 91.38 83 THR A N 1
ATOM 617 C CA . THR A 1 83 ? 1.523 1.519 14.646 1.00 91.38 83 THR A CA 1
ATOM 618 C C . THR A 1 83 ? 1.422 1.010 16.081 1.00 91.38 83 THR A C 1
ATOM 620 O O . THR A 1 83 ? 1.276 -0.191 16.325 1.00 91.38 83 THR A O 1
ATOM 623 N N . GLU A 1 84 ? 1.415 1.930 17.041 1.00 88.56 84 GLU A N 1
ATOM 624 C CA . GLU A 1 84 ? 0.831 1.626 18.347 1.00 88.56 84 GLU A CA 1
ATOM 625 C C . GLU A 1 84 ? -0.676 1.369 18.196 1.00 88.56 84 GLU A C 1
ATOM 627 O O . GLU A 1 84 ? -1.264 1.634 17.144 1.00 88.56 84 GLU A O 1
ATOM 632 N N . PHE A 1 85 ? -1.314 0.828 19.230 1.00 90.50 85 PHE A N 1
ATOM 633 C CA . PHE A 1 85 ? -2.765 0.698 19.230 1.00 90.50 85 PHE A CA 1
ATOM 634 C C . PHE A 1 85 ? -3.414 2.037 19.611 1.00 90.50 85 PHE A C 1
ATOM 636 O O . PHE A 1 85 ? -2.990 2.707 20.556 1.00 90.50 85 PHE A O 1
ATOM 643 N N . ILE A 1 86 ? -4.463 2.412 18.883 1.00 93.25 86 ILE A N 1
ATOM 644 C CA . ILE A 1 86 ? -5.180 3.687 18.991 1.00 93.25 86 ILE A CA 1
ATOM 645 C C . ILE A 1 86 ? -6.651 3.408 19.273 1.00 93.25 86 ILE A C 1
ATOM 647 O O . ILE A 1 86 ? -7.260 2.528 18.665 1.00 93.25 86 ILE A O 1
ATOM 651 N N . THR A 1 87 ? -7.251 4.168 20.185 1.00 92.31 87 THR A N 1
ATOM 652 C CA . THR A 1 87 ? -8.695 4.078 20.433 1.00 92.31 87 THR A CA 1
ATOM 653 C C . THR A 1 87 ? -9.445 4.878 19.375 1.00 92.31 87 THR A C 1
ATOM 655 O O . THR A 1 87 ? -9.180 6.069 19.213 1.00 92.31 87 THR A O 1
ATOM 658 N N . LEU A 1 88 ? -10.382 4.243 18.668 1.00 92.00 88 LEU A N 1
ATOM 659 C CA . LEU A 1 88 ? -11.264 4.943 17.734 1.00 92.00 88 LEU A CA 1
ATOM 660 C C . LEU A 1 88 ? -12.213 5.887 18.484 1.00 92.00 88 LEU A C 1
ATOM 662 O O . LEU A 1 88 ? -12.591 5.629 19.629 1.00 92.00 88 LEU A O 1
ATOM 666 N N . ASP A 1 89 ? -12.605 6.976 17.832 1.00 90.44 89 ASP A N 1
ATOM 667 C CA . ASP A 1 89 ? -13.609 7.897 18.359 1.00 90.44 89 ASP A CA 1
ATOM 668 C C . ASP A 1 89 ? -15.035 7.311 18.295 1.00 90.44 89 ASP A C 1
ATOM 670 O O . ASP A 1 89 ? -15.264 6.190 17.833 1.00 90.44 89 ASP A O 1
ATOM 674 N N . SER A 1 90 ? -16.025 8.084 18.750 1.00 86.12 90 SER A N 1
ATOM 675 C CA . SER A 1 90 ? -17.436 7.673 18.741 1.00 86.12 90 SER A CA 1
ATOM 676 C C . SER A 1 90 ? -18.013 7.431 17.342 1.00 86.12 90 SER A C 1
ATOM 678 O O . SER A 1 90 ? -19.061 6.804 17.227 1.00 86.12 90 SER A O 1
ATOM 680 N N . ASN A 1 91 ? -17.357 7.926 16.289 1.00 89.44 91 ASN A N 1
ATOM 681 C CA . ASN A 1 91 ? -17.738 7.706 14.895 1.00 89.44 91 ASN A CA 1
ATOM 682 C C . ASN A 1 91 ? -16.960 6.534 14.271 1.00 89.44 91 ASN A C 1
ATOM 684 O O . ASN A 1 91 ? -17.052 6.304 13.063 1.00 89.44 91 ASN A O 1
ATOM 688 N N . GLY A 1 92 ? -16.159 5.815 15.066 1.00 90.12 92 GLY A N 1
ATOM 689 C CA . GLY A 1 92 ? -15.313 4.728 14.596 1.00 90.12 92 GLY A CA 1
ATOM 690 C C . GLY A 1 92 ? -14.148 5.204 13.731 1.00 90.12 92 GLY A C 1
ATOM 691 O O . GLY A 1 92 ? -13.721 4.476 12.835 1.00 90.12 92 GLY A O 1
ATOM 692 N N . GLN A 1 93 ? -13.657 6.427 13.938 1.00 93.31 93 GLN A N 1
ATOM 693 C CA . GLN A 1 93 ? -12.553 7.018 13.182 1.00 93.31 93 GLN A CA 1
ATOM 694 C C . GLN A 1 93 ? -11.295 7.179 14.038 1.00 93.31 93 GLN A C 1
ATOM 696 O O . GLN A 1 93 ? -11.358 7.207 15.267 1.00 93.31 93 GLN A O 1
ATOM 701 N N . LEU A 1 94 ? -10.130 7.283 13.389 1.00 92.69 94 LEU A N 1
ATOM 702 C CA . LEU A 1 94 ? -8.895 7.645 14.089 1.00 92.69 94 LEU A CA 1
ATOM 703 C C . LEU A 1 94 ? -8.975 9.101 14.581 1.00 92.69 94 LEU A C 1
ATOM 705 O O . LEU A 1 94 ? -9.125 10.006 13.756 1.00 92.69 94 LEU A O 1
ATOM 709 N N . PRO A 1 95 ? -8.854 9.353 15.897 1.00 92.06 95 PRO A N 1
ATOM 710 C CA . PRO A 1 95 ? -9.009 10.693 16.442 1.00 92.06 95 PRO A CA 1
ATOM 711 C C . PRO A 1 95 ? -7.778 11.563 16.165 1.00 92.06 95 PRO A C 1
ATOM 713 O O . PRO A 1 95 ? -6.631 11.114 16.275 1.00 92.06 95 PRO A O 1
ATOM 716 N N . SER A 1 96 ? -8.011 12.851 15.902 1.00 87.50 96 SER A N 1
ATOM 717 C CA . SER A 1 96 ? -6.950 13.857 15.736 1.00 87.50 96 SER A CA 1
ATOM 718 C C . SER A 1 96 ? -6.149 14.102 17.019 1.00 87.50 96 SER A C 1
ATOM 720 O O . SER A 1 96 ? -4.970 14.439 16.959 1.00 87.50 96 SER A O 1
ATOM 722 N N . SER A 1 97 ? -6.741 13.865 18.194 1.00 87.94 97 SER A N 1
ATOM 723 C CA . SER A 1 97 ? -6.047 13.977 19.486 1.00 87.94 97 SER A CA 1
ATOM 724 C C . SER A 1 97 ? -4.891 12.984 19.642 1.00 87.94 97 SER A C 1
ATOM 726 O O . SER A 1 97 ? -3.959 13.251 20.396 1.00 87.94 97 SER A O 1
ATOM 728 N N . GLN A 1 98 ? -4.932 11.862 18.916 1.00 86.00 98 GLN A N 1
ATOM 729 C CA . GLN A 1 98 ? -3.888 10.836 18.906 1.00 86.00 98 GLN A CA 1
ATOM 730 C C . GLN A 1 98 ? -3.140 10.799 17.566 1.00 86.00 98 GLN A C 1
ATOM 732 O O . GLN A 1 98 ? -2.498 9.800 17.262 1.00 86.00 98 GLN A O 1
ATOM 737 N N . GLN A 1 99 ? -3.197 11.869 16.760 1.00 86.69 99 GLN A N 1
ATOM 738 C CA . GLN A 1 99 ? -2.598 11.907 15.418 1.00 86.69 99 GLN A CA 1
ATOM 739 C C . GLN A 1 99 ? -1.110 11.541 15.415 1.00 86.69 99 GLN A C 1
ATOM 741 O O . GLN A 1 99 ? -0.661 10.800 14.548 1.00 86.69 99 GLN A O 1
ATOM 746 N N . ASN A 1 100 ? -0.366 11.947 16.446 1.00 86.06 100 ASN A N 1
ATOM 747 C CA . ASN A 1 100 ? 1.044 11.589 16.597 1.00 86.06 100 ASN A CA 1
ATOM 748 C C . ASN A 1 100 ? 1.285 10.077 16.762 1.00 86.06 100 ASN A C 1
ATOM 750 O O . ASN A 1 100 ? 2.404 9.636 16.556 1.00 86.06 100 ASN A O 1
ATOM 754 N N . ALA A 1 101 ? 0.296 9.264 17.136 1.00 83.56 101 ALA A N 1
ATOM 755 C CA . ALA A 1 101 ? 0.475 7.816 17.271 1.00 83.56 101 ALA A CA 1
ATOM 756 C C . ALA A 1 101 ? 0.317 7.068 15.934 1.00 83.56 101 ALA A C 1
ATOM 758 O O . ALA A 1 101 ? 0.835 5.961 15.787 1.00 83.56 101 ALA A O 1
ATOM 759 N N . TRP A 1 102 ? -0.390 7.658 14.961 1.00 85.44 102 TRP A N 1
ATOM 760 C CA . TRP A 1 102 ? -0.771 6.976 13.719 1.00 85.44 102 TRP A CA 1
ATOM 761 C C . TRP A 1 102 ? -0.338 7.687 12.428 1.00 85.44 102 TRP A C 1
ATOM 763 O O . TRP A 1 102 ? -0.027 7.001 11.461 1.00 85.44 102 TRP A O 1
ATOM 773 N N . ASP A 1 103 ? -0.221 9.018 12.392 1.00 88.19 103 ASP A N 1
ATOM 774 C CA . ASP A 1 103 ? 0.233 9.805 11.221 1.00 88.19 103 ASP A CA 1
ATOM 775 C C . ASP A 1 103 ? 1.770 9.895 11.149 1.00 88.19 103 ASP A C 1
ATOM 777 O O . ASP A 1 103 ? 2.367 10.919 10.805 1.00 88.19 103 ASP A O 1
ATOM 781 N N . GLN A 1 104 ? 2.435 8.808 11.538 1.00 88.50 104 GLN A N 1
ATOM 782 C CA . GLN A 1 104 ? 3.885 8.701 11.495 1.00 88.50 104 GLN A CA 1
ATOM 783 C C . GLN A 1 104 ? 4.366 8.561 10.053 1.00 88.50 104 GLN A C 1
ATOM 785 O O . GLN A 1 104 ? 3.729 7.925 9.211 1.00 88.50 104 GLN A O 1
ATOM 790 N N . ASN A 1 105 ? 5.512 9.178 9.767 1.00 88.75 105 ASN A N 1
ATOM 791 C CA . ASN A 1 105 ? 6.149 9.079 8.464 1.00 88.75 105 ASN A CA 1
ATOM 792 C C . ASN A 1 105 ? 7.049 7.849 8.403 1.00 88.75 105 ASN A C 1
ATOM 794 O O . ASN A 1 105 ? 8.149 7.849 8.954 1.00 88.75 105 ASN A O 1
ATOM 798 N N . TYR A 1 106 ? 6.588 6.818 7.707 1.00 88.50 106 TYR A N 1
ATOM 799 C CA . TYR A 1 106 ? 7.337 5.589 7.524 1.00 88.50 106 TYR A CA 1
ATOM 800 C C . TYR A 1 106 ? 8.182 5.687 6.260 1.00 88.50 106 TYR A C 1
ATOM 802 O O . TYR A 1 106 ? 7.654 5.910 5.172 1.00 88.50 106 TYR A O 1
ATOM 810 N N . ILE A 1 107 ? 9.496 5.518 6.408 1.00 86.44 107 ILE A N 1
ATOM 811 C CA . ILE A 1 107 ? 10.447 5.511 5.295 1.00 86.44 107 ILE A CA 1
ATOM 812 C C . ILE A 1 107 ? 11.047 4.117 5.202 1.00 86.44 107 ILE A C 1
ATOM 814 O O . ILE A 1 107 ? 11.627 3.610 6.161 1.00 86.44 107 ILE A O 1
ATOM 818 N N . VAL A 1 108 ? 10.907 3.505 4.034 1.00 84.38 108 VAL A N 1
ATOM 819 C CA . VAL A 1 108 ? 11.384 2.156 3.761 1.00 84.38 108 VAL A CA 1
ATOM 820 C C . VAL A 1 108 ? 12.258 2.187 2.524 1.00 84.38 108 VAL A C 1
ATOM 822 O O . VAL A 1 108 ? 11.828 2.620 1.459 1.00 84.38 108 VAL A O 1
ATOM 825 N N . GLN A 1 109 ? 13.489 1.714 2.672 1.00 79.06 109 GLN A N 1
ATOM 826 C CA . GLN A 1 109 ? 14.414 1.526 1.563 1.00 79.06 109 GLN A CA 1
ATOM 827 C C . GLN A 1 109 ? 14.437 0.052 1.176 1.00 79.06 109 GLN A C 1
ATOM 829 O O . GLN A 1 109 ? 14.644 -0.825 2.024 1.00 79.06 109 GLN A O 1
ATOM 834 N N . LEU A 1 110 ? 14.198 -0.197 -0.106 1.00 74.56 110 LEU A N 1
ATOM 835 C CA . LEU A 1 110 ? 14.204 -1.513 -0.723 1.00 74.56 110 LEU A CA 1
ATOM 836 C C . LEU A 1 110 ? 15.142 -1.491 -1.933 1.00 74.56 110 LEU A C 1
ATOM 838 O O . LEU A 1 110 ? 15.255 -0.469 -2.603 1.00 74.56 110 LEU A O 1
ATOM 842 N N . PRO A 1 111 ? 15.789 -2.610 -2.258 1.00 70.25 111 PRO A N 1
ATOM 843 C CA . PRO A 1 111 ? 16.640 -2.720 -3.444 1.00 70.25 111 PRO A CA 1
ATOM 844 C C . PRO A 1 111 ? 15.842 -2.744 -4.758 1.00 70.25 111 PRO A C 1
ATOM 846 O O . PRO A 1 111 ? 16.396 -2.500 -5.824 1.00 70.25 111 PRO A O 1
ATOM 849 N N . SER A 1 112 ? 14.534 -3.000 -4.712 1.00 69.12 112 SER A N 1
ATOM 850 C CA . SER A 1 112 ? 13.648 -2.909 -5.876 1.00 69.12 112 SER A CA 1
ATOM 851 C C . SER A 1 112 ? 12.224 -2.549 -5.456 1.00 69.12 112 SER A C 1
ATOM 853 O O . SER A 1 112 ? 11.857 -2.663 -4.281 1.00 69.12 112 SER A O 1
ATOM 855 N N . LYS A 1 113 ? 11.413 -2.075 -6.412 1.00 70.00 113 LYS A N 1
ATOM 856 C CA . LYS A 1 113 ? 9.996 -1.794 -6.155 1.00 70.00 113 LYS A CA 1
ATOM 857 C C . LYS A 1 113 ? 9.313 -3.107 -5.732 1.00 70.00 113 LYS A C 1
ATOM 859 O O . LYS A 1 113 ? 9.582 -4.137 -6.351 1.00 70.00 113 LYS A O 1
ATOM 864 N N . PRO A 1 114 ? 8.462 -3.100 -4.689 1.00 61.06 114 PRO A N 1
ATOM 865 C CA . PRO A 1 114 ? 7.876 -4.317 -4.140 1.00 61.06 114 PRO A CA 1
ATOM 866 C C . PRO A 1 114 ? 7.096 -5.121 -5.189 1.00 61.06 114 PRO A C 1
ATOM 868 O O . PRO A 1 114 ? 6.802 -4.619 -6.265 1.00 61.06 114 PRO A O 1
ATOM 871 N N . VAL A 1 115 ? 6.707 -6.355 -4.897 1.00 58.22 115 VAL A N 1
ATOM 872 C CA . VAL A 1 115 ? 5.680 -7.098 -5.657 1.00 58.22 115 VAL A CA 1
ATOM 873 C C . VAL A 1 115 ? 4.744 -7.725 -4.645 1.00 58.22 115 VAL A C 1
ATOM 875 O O . VAL A 1 115 ? 5.206 -8.315 -3.669 1.00 58.22 115 VAL A O 1
ATOM 878 N N . SER A 1 116 ? 3.438 -7.539 -4.828 1.00 48.97 116 SER A N 1
ATOM 879 C CA . SER A 1 116 ? 2.463 -8.109 -3.904 1.00 48.97 116 SER A CA 1
ATOM 880 C C . SER A 1 116 ? 2.089 -9.520 -4.316 1.00 48.97 116 SER A C 1
ATOM 882 O O . SER A 1 116 ? 1.772 -9.807 -5.468 1.00 48.97 116 SER A O 1
ATOM 884 N N . TYR A 1 117 ? 2.099 -10.407 -3.331 1.00 48.56 117 TYR A N 1
ATOM 885 C CA . TYR A 1 117 ? 1.696 -11.796 -3.462 1.00 48.56 117 TYR A CA 1
ATOM 886 C C . TYR A 1 117 ? 0.478 -12.053 -2.582 1.00 48.56 117 TYR A C 1
ATOM 888 O O . TYR A 1 117 ? 0.534 -12.881 -1.681 1.00 48.56 117 TYR A O 1
ATOM 896 N N . LEU A 1 118 ? -0.642 -11.360 -2.805 1.00 41.00 118 LEU A N 1
ATOM 897 C CA . LEU A 1 118 ? -1.863 -11.732 -2.095 1.00 41.00 118 LEU A CA 1
ATOM 898 C C . LEU A 1 118 ? -3.138 -11.498 -2.910 1.00 41.00 118 LEU A C 1
ATOM 900 O O . LEU A 1 118 ? -3.659 -10.393 -3.029 1.00 41.00 118 LEU A O 1
ATOM 904 N N . LYS A 1 119 ? -3.698 -12.602 -3.416 1.00 40.28 119 LYS A N 1
ATOM 905 C CA . LYS A 1 119 ? -5.095 -12.684 -3.852 1.00 40.28 119 LYS A CA 1
ATOM 906 C C . LYS A 1 119 ? -5.810 -13.719 -2.998 1.00 40.28 119 LYS A C 1
ATOM 908 O O . LYS A 1 119 ? -5.805 -14.904 -3.318 1.00 40.28 119 LYS A O 1
ATOM 913 N N . VAL A 1 120 ? -6.453 -13.276 -1.923 1.00 41.12 120 VAL A N 1
ATOM 914 C CA . VAL A 1 120 ? -7.449 -14.110 -1.243 1.00 41.12 120 VAL A CA 1
ATOM 915 C C . VAL A 1 120 ? -8.728 -14.005 -2.062 1.00 41.12 120 VAL A C 1
ATOM 917 O O . VAL A 1 120 ? -9.382 -12.966 -2.079 1.00 41.12 120 VAL A O 1
ATOM 920 N N . THR A 1 121 ? -9.047 -15.059 -2.810 1.00 42.88 121 THR A N 1
ATOM 921 C CA . THR A 1 121 ? -10.368 -15.190 -3.434 1.00 42.88 121 THR A CA 1
ATOM 922 C C . THR A 1 121 ? -11.258 -15.987 -2.483 1.00 42.88 121 THR A C 1
ATOM 924 O O . THR A 1 121 ? -10.874 -17.096 -2.109 1.00 42.88 121 THR A O 1
ATOM 927 N N . PRO A 1 122 ? -12.418 -15.457 -2.053 1.00 38.97 122 PRO A N 1
ATOM 928 C CA . PRO A 1 122 ? -13.391 -16.264 -1.330 1.00 38.97 122 PRO A CA 1
ATOM 929 C C . PRO A 1 122 ? -13.896 -17.374 -2.261 1.00 38.97 122 PRO A C 1
ATOM 931 O O . PRO A 1 122 ? -14.371 -17.104 -3.366 1.00 38.97 122 PRO A O 1
ATOM 934 N N . LEU A 1 123 ? -13.734 -18.630 -1.842 1.00 37.47 123 LEU A N 1
ATOM 935 C CA . LEU A 1 123 ? -14.213 -19.797 -2.584 1.00 37.47 123 LEU A CA 1
ATOM 936 C C . LEU A 1 123 ? -15.741 -19.934 -2.450 1.00 37.47 123 LEU A C 1
ATOM 938 O O . LEU A 1 123 ? -16.290 -19.645 -1.384 1.00 37.47 123 LEU A O 1
ATOM 942 N N . PRO A 1 124 ? -16.441 -20.437 -3.483 1.00 45.66 124 PRO A N 1
ATOM 943 C CA . PRO A 1 124 ? -17.788 -20.975 -3.317 1.00 45.66 124 PRO A CA 1
ATOM 944 C C . PRO A 1 124 ? -17.769 -22.207 -2.379 1.00 45.66 124 PRO A C 1
ATOM 946 O O . PRO A 1 124 ? -16.763 -22.918 -2.326 1.00 45.66 124 PRO A O 1
ATOM 949 N N . PRO A 1 125 ? -18.868 -22.508 -1.662 1.00 48.19 125 PRO A N 1
ATOM 950 C CA . PRO A 1 125 ? -18.886 -23.424 -0.509 1.00 48.19 125 PRO A CA 1
ATOM 951 C C . PRO A 1 125 ? -18.690 -24.935 -0.794 1.00 48.19 125 PRO A C 1
ATOM 953 O O . PRO A 1 125 ? -19.032 -25.750 0.056 1.00 48.19 125 PRO A O 1
ATOM 956 N N . PHE A 1 126 ? -18.143 -25.351 -1.944 1.00 50.03 126 PHE A N 1
ATOM 957 C CA . PHE A 1 126 ? -18.201 -26.756 -2.393 1.00 50.03 126 PHE A CA 1
ATOM 958 C C . PHE A 1 126 ? -16.870 -27.442 -2.764 1.00 50.03 126 PHE A C 1
ATOM 960 O O . PHE A 1 126 ? -16.918 -28.525 -3.342 1.00 50.03 126 PHE A O 1
ATOM 967 N N . LEU A 1 127 ? -15.687 -26.903 -2.436 1.00 38.19 127 LEU A N 1
ATOM 968 C CA . LEU A 1 127 ? -14.410 -27.566 -2.779 1.00 38.19 127 LEU A CA 1
ATOM 969 C C . LEU A 1 127 ? -13.456 -27.738 -1.580 1.00 38.19 127 LEU A C 1
ATOM 971 O O . LEU A 1 127 ? -13.244 -26.776 -0.838 1.00 38.19 127 LEU A O 1
ATOM 975 N N . PRO A 1 128 ? -12.846 -28.930 -1.391 1.00 45.00 128 PRO A N 1
ATOM 976 C CA . PRO A 1 128 ? -11.798 -29.142 -0.402 1.00 45.00 128 PRO A CA 1
ATOM 977 C C . PRO A 1 128 ? -10.427 -28.704 -0.953 1.00 45.00 128 PRO A C 1
ATOM 979 O O . PRO A 1 128 ? -10.049 -29.054 -2.066 1.00 45.00 128 PRO A O 1
ATOM 982 N N . MET A 1 129 ? -9.685 -27.987 -0.104 1.00 36.31 129 MET A N 1
ATOM 983 C CA . MET A 1 129 ? -8.366 -27.353 -0.289 1.00 36.31 129 MET A CA 1
ATOM 984 C C . MET A 1 129 ? -8.298 -26.074 -1.159 1.00 36.31 129 MET A C 1
ATOM 986 O O . MET A 1 129 ? -8.734 -26.067 -2.309 1.00 36.31 129 MET A O 1
ATOM 990 N N . PRO A 1 130 ? -7.681 -24.985 -0.644 1.00 40.19 130 PRO A N 1
ATOM 991 C CA . PRO A 1 130 ? -7.443 -23.770 -1.415 1.00 40.19 130 PRO A CA 1
ATOM 992 C C . PRO A 1 130 ? -6.369 -24.004 -2.485 1.00 40.19 130 PRO A C 1
ATOM 994 O O . PRO A 1 130 ? -5.224 -24.329 -2.179 1.00 40.19 130 PRO A O 1
ATOM 997 N N . THR A 1 131 ? -6.730 -23.813 -3.754 1.00 37.41 131 THR A N 1
ATOM 998 C CA . THR A 1 131 ? -5.781 -23.773 -4.873 1.00 37.41 131 THR A CA 1
ATOM 999 C C . THR A 1 131 ? -5.263 -22.344 -5.036 1.00 37.41 131 THR A C 1
ATOM 1001 O O . THR A 1 131 ? -6.042 -21.412 -5.239 1.00 37.41 131 THR A O 1
ATOM 1004 N N . ILE A 1 132 ? -3.945 -22.153 -4.949 1.00 45.28 132 ILE A N 1
ATOM 1005 C CA . ILE A 1 132 ? -3.292 -20.857 -5.180 1.00 45.28 132 ILE A CA 1
ATOM 1006 C C . ILE A 1 132 ? -3.278 -20.587 -6.693 1.00 45.28 132 ILE A C 1
ATOM 1008 O O . ILE A 1 132 ? -2.308 -20.894 -7.377 1.00 45.28 132 ILE A O 1
ATOM 1012 N N . ASN A 1 133 ? -4.348 -20.004 -7.239 1.00 40.50 133 ASN A N 1
ATOM 1013 C CA . ASN A 1 133 ? -4.318 -19.424 -8.587 1.00 40.50 133 ASN A CA 1
ATOM 1014 C C . ASN A 1 133 ? -3.727 -18.009 -8.511 1.00 40.50 133 ASN A C 1
ATOM 1016 O O . ASN A 1 133 ? -4.442 -17.002 -8.486 1.00 40.50 133 ASN A O 1
ATOM 1020 N N . GLY A 1 134 ? -2.396 -17.946 -8.424 1.00 37.81 134 GLY A N 1
ATOM 1021 C CA . GLY A 1 134 ? -1.627 -16.706 -8.412 1.00 37.81 134 GLY A CA 1
ATOM 1022 C C . GLY A 1 134 ? -1.804 -15.933 -9.718 1.00 37.81 134 GLY A C 1
ATOM 1023 O O . GLY A 1 134 ? -1.188 -16.250 -10.728 1.00 37.81 134 GLY A O 1
ATOM 1024 N N . THR A 1 135 ? -2.644 -14.899 -9.704 1.00 38.72 135 THR A N 1
ATOM 1025 C CA . THR A 1 135 ? -2.489 -13.789 -10.655 1.00 38.72 135 THR A CA 1
ATOM 1026 C C . THR A 1 135 ? -1.326 -12.952 -10.121 1.00 38.72 135 THR A C 1
ATOM 1028 O O . THR A 1 135 ? -1.326 -12.644 -8.934 1.00 38.72 135 THR A O 1
ATOM 1031 N N . ILE A 1 136 ? -0.310 -12.654 -10.934 1.00 39.56 136 ILE A N 1
ATOM 1032 C CA . ILE A 1 136 ? 0.827 -11.821 -10.510 1.00 39.56 136 ILE A CA 1
ATOM 1033 C C . ILE A 1 136 ? 0.275 -10.433 -10.168 1.00 39.56 136 ILE A C 1
ATOM 1035 O O . ILE A 1 136 ? -0.208 -9.737 -11.060 1.00 39.56 136 ILE A O 1
ATOM 1039 N N . PHE A 1 137 ? 0.310 -10.044 -8.892 1.00 40.97 137 PHE A N 1
ATOM 1040 C CA . PHE A 1 137 ? 0.011 -8.675 -8.488 1.00 40.97 137 PHE A CA 1
ATOM 1041 C C . PHE A 1 137 ? 1.320 -7.893 -8.393 1.00 40.97 137 PHE A C 1
ATOM 1043 O O . PHE A 1 137 ? 2.327 -8.332 -7.841 1.00 40.97 137 PHE A O 1
ATOM 1050 N N . GLN A 1 138 ? 1.316 -6.728 -9.029 1.00 51.47 138 GLN A N 1
ATOM 1051 C CA . GLN A 1 138 ? 2.426 -5.789 -9.002 1.00 51.47 138 GLN A CA 1
ATOM 1052 C C . GLN A 1 138 ? 2.598 -5.209 -7.590 1.00 51.47 138 GLN A C 1
ATOM 1054 O O . GLN A 1 138 ? 1.785 -5.444 -6.697 1.00 51.47 138 GLN A O 1
ATOM 1059 N N . SER A 1 139 ? 3.694 -4.483 -7.387 1.00 63.44 139 SER A N 1
ATOM 1060 C CA . SER A 1 139 ? 4.059 -3.743 -6.176 1.00 63.44 139 SER A CA 1
ATOM 1061 C C . SER A 1 139 ? 2.881 -3.321 -5.313 1.00 63.44 139 SER A C 1
ATOM 1063 O O . SER A 1 139 ? 2.105 -2.490 -5.760 1.00 63.44 139 SER A O 1
ATOM 1065 N N . ALA A 1 140 ? 2.743 -3.847 -4.094 1.00 76.69 140 ALA A N 1
ATOM 1066 C CA . ALA A 1 140 ? 1.734 -3.358 -3.157 1.00 76.69 140 ALA A CA 1
ATOM 1067 C C . ALA A 1 140 ? 2.255 -3.311 -1.718 1.00 76.69 140 ALA A C 1
ATOM 1069 O O . ALA A 1 140 ? 3.243 -3.965 -1.382 1.00 76.69 140 ALA A O 1
ATOM 1070 N N . ILE A 1 141 ? 1.583 -2.511 -0.893 1.00 85.62 141 ILE A N 1
ATOM 1071 C CA . ILE A 1 141 ? 1.720 -2.524 0.566 1.00 85.62 141 ILE A CA 1
ATOM 1072 C C . ILE A 1 141 ? 0.513 -3.277 1.116 1.00 85.62 141 ILE A C 1
ATOM 1074 O O . ILE A 1 141 ? -0.626 -2.873 0.860 1.00 85.62 141 ILE A O 1
ATOM 1078 N N . ASP A 1 142 ? 0.761 -4.339 1.874 1.00 87.75 142 ASP A N 1
ATOM 1079 C CA . ASP A 1 142 ? -0.292 -5.072 2.568 1.00 87.75 142 ASP A CA 1
ATOM 1080 C C . ASP A 1 142 ? -0.459 -4.484 3.969 1.00 87.75 142 ASP A C 1
ATOM 1082 O O . ASP A 1 142 ? 0.510 -4.330 4.718 1.00 87.75 142 ASP A O 1
ATOM 1086 N N . ILE A 1 143 ? -1.690 -4.113 4.320 1.00 91.56 143 ILE A N 1
ATOM 1087 C CA . ILE A 1 143 ? -2.003 -3.459 5.593 1.00 91.56 143 ILE A CA 1
ATOM 1088 C C . ILE A 1 143 ? -3.058 -4.279 6.319 1.00 91.56 143 ILE A C 1
ATOM 1090 O O . ILE A 1 143 ? -4.140 -4.533 5.791 1.00 91.56 143 ILE A O 1
ATOM 1094 N N . PHE A 1 144 ? -2.749 -4.672 7.548 1.00 93.00 144 PHE A N 1
ATOM 1095 C CA . PHE A 1 144 ? -3.618 -5.474 8.400 1.00 93.00 144 PHE A CA 1
ATOM 1096 C C . PHE A 1 144 ? -4.063 -4.627 9.587 1.00 93.00 144 PHE A C 1
ATOM 1098 O O . PHE A 1 144 ? -3.229 -4.133 10.350 1.00 93.00 144 PHE A O 1
ATOM 1105 N N . ALA A 1 145 ? -5.372 -4.433 9.723 1.00 94.44 145 ALA A N 1
ATOM 1106 C CA . ALA A 1 145 ? -5.963 -3.760 10.868 1.00 94.44 145 ALA A CA 1
ATOM 1107 C C . ALA A 1 145 ? -6.309 -4.806 11.927 1.00 94.44 145 ALA A C 1
ATOM 1109 O O . ALA A 1 145 ? -7.076 -5.729 11.658 1.00 94.44 145 ALA A O 1
ATOM 1110 N N . HIS A 1 146 ? -5.773 -4.646 13.131 1.00 94.12 146 HIS A N 1
ATOM 1111 C CA . HIS A 1 146 ? -6.006 -5.551 14.248 1.00 94.12 146 HIS A CA 1
ATOM 1112 C C . HIS A 1 146 ? -6.690 -4.812 15.385 1.00 94.12 146 HIS A C 1
ATOM 1114 O O . HIS A 1 146 ? -6.262 -3.727 15.770 1.00 94.12 146 HIS A O 1
ATOM 1120 N N . HIS A 1 147 ? -7.717 -5.427 15.949 1.00 94.00 147 HIS A N 1
ATOM 1121 C CA . HIS A 1 147 ? -8.367 -4.979 17.165 1.00 94.00 147 HIS A CA 1
ATOM 1122 C C . HIS A 1 147 ? -7.792 -5.722 18.374 1.00 94.00 147 HIS A C 1
ATOM 1124 O O . HIS A 1 147 ? -7.705 -6.947 18.341 1.00 94.00 147 HIS A O 1
ATOM 1130 N N . LEU A 1 148 ? -7.447 -5.010 19.445 1.00 92.31 148 LEU A N 1
ATOM 1131 C CA . LEU A 1 148 ? -7.041 -5.597 20.720 1.00 92.31 148 LEU A CA 1
ATOM 1132 C C . LEU A 1 148 ? -8.061 -5.258 21.805 1.00 92.31 148 LEU A C 1
ATOM 1134 O O . LEU A 1 148 ? -8.245 -4.093 22.143 1.00 92.31 148 LEU A O 1
ATOM 1138 N N . GLY A 1 149 ? -8.685 -6.272 22.394 1.00 90.25 149 GLY A N 1
ATOM 1139 C CA . GLY A 1 149 ? -9.565 -6.084 23.544 1.00 90.25 149 GLY A CA 1
ATOM 1140 C C . GLY A 1 149 ? -10.796 -6.981 23.491 1.00 90.25 149 GLY A C 1
ATOM 1141 O O . GLY A 1 149 ? -10.710 -8.101 22.973 1.00 90.25 149 GLY A O 1
ATOM 1142 N N . PRO A 1 150 ? -11.939 -6.521 24.031 1.00 89.38 150 PRO A N 1
ATOM 1143 C CA . PRO A 1 150 ? -13.127 -7.342 24.113 1.00 89.38 150 PRO A CA 1
ATOM 1144 C C . PRO A 1 150 ? -13.797 -7.513 22.750 1.00 89.38 150 PRO A C 1
ATOM 1146 O O . PRO A 1 150 ? -13.943 -6.570 21.976 1.00 89.38 150 PRO A O 1
ATOM 1149 N N . VAL A 1 151 ? -14.249 -8.732 22.490 1.00 91.81 151 VAL A N 1
ATOM 1150 C CA . VAL A 1 151 ? -15.018 -9.115 21.310 1.00 91.81 151 VAL A CA 1
ATOM 1151 C C . VAL A 1 151 ? -16.399 -9.518 21.787 1.00 91.81 151 VAL A C 1
ATOM 1153 O O . VAL A 1 151 ? -16.539 -10.402 22.635 1.00 91.81 151 VAL A O 1
ATOM 1156 N N . ILE A 1 152 ? -17.414 -8.847 21.259 1.00 92.19 152 ILE A N 1
ATOM 1157 C CA . ILE A 1 152 ? -18.805 -8.998 21.672 1.00 92.19 152 ILE A CA 1
ATOM 1158 C C . ILE A 1 152 ? -19.599 -9.496 20.471 1.00 92.19 152 ILE A C 1
ATOM 1160 O O . ILE A 1 152 ? -19.411 -9.020 19.353 1.00 92.19 152 ILE A O 1
ATOM 1164 N N . ASN A 1 153 ? -20.495 -10.448 20.681 1.00 91.88 153 ASN A N 1
ATOM 1165 C CA . ASN A 1 153 ? -21.410 -10.874 19.636 1.00 91.88 153 ASN A CA 1
ATOM 1166 C C . ASN A 1 153 ? -22.437 -9.762 19.368 1.00 91.88 153 ASN A C 1
ATOM 1168 O O . ASN A 1 153 ? -23.123 -9.293 20.279 1.00 91.88 153 ASN A O 1
ATOM 1172 N N . GLN A 1 154 ? -22.538 -9.323 18.112 1.00 90.31 154 GLN A N 1
ATOM 1173 C CA . GLN A 1 154 ? -23.400 -8.206 17.736 1.00 90.31 154 GLN A CA 1
ATOM 1174 C C . GLN A 1 154 ? -24.893 -8.529 17.902 1.00 90.31 154 GLN A C 1
ATOM 1176 O O . GLN A 1 154 ? -25.685 -7.612 18.115 1.00 90.31 154 GLN A O 1
ATOM 1181 N N . ALA A 1 155 ? -25.282 -9.806 17.820 1.00 90.56 155 ALA A N 1
ATOM 1182 C CA . ALA A 1 155 ? -26.681 -10.225 17.861 1.00 90.56 155 ALA A CA 1
ATOM 1183 C C . ALA A 1 155 ? -27.273 -10.220 19.279 1.00 90.56 155 ALA A C 1
ATOM 1185 O O . ALA A 1 155 ? -28.395 -9.757 19.471 1.00 90.56 155 ALA A O 1
ATOM 1186 N N . ASP A 1 156 ? -26.534 -10.727 20.268 1.00 89.31 156 ASP A N 1
ATOM 1187 C CA . ASP A 1 156 ? -27.036 -10.951 21.633 1.00 89.31 156 ASP A CA 1
ATOM 1188 C C . ASP A 1 156 ? -26.269 -10.172 22.717 1.00 89.31 156 ASP A C 1
ATOM 1190 O O . ASP A 1 156 ? -26.658 -10.185 23.883 1.00 89.31 156 ASP A O 1
ATOM 1194 N N . GLY A 1 157 ? -25.186 -9.472 22.358 1.00 88.25 157 GLY A N 1
ATOM 1195 C CA . GLY A 1 157 ? -24.359 -8.735 23.310 1.00 88.25 157 GLY A CA 1
ATOM 1196 C C . GLY A 1 157 ? -23.545 -9.633 24.247 1.00 88.25 157 GLY A C 1
ATOM 1197 O O . GLY A 1 157 ? -23.019 -9.138 25.246 1.00 88.25 157 GLY A O 1
ATOM 1198 N N . SER A 1 158 ? -23.434 -10.934 23.959 1.00 90.56 158 SER A N 1
ATOM 1199 C CA . SER A 1 158 ? -22.622 -11.864 24.742 1.00 90.56 158 SER A CA 1
ATOM 1200 C C . SER A 1 158 ? -21.126 -11.629 24.524 1.00 90.56 158 SER A C 1
ATOM 1202 O O . SER A 1 158 ? -20.665 -11.275 23.437 1.00 90.56 158 SER A O 1
ATOM 1204 N N . LEU A 1 159 ? -20.353 -11.817 25.590 1.00 88.88 159 LEU A N 1
ATOM 1205 C CA . LEU A 1 159 ? -18.902 -11.710 25.558 1.00 88.88 159 LEU A CA 1
ATOM 1206 C C . LEU A 1 159 ? -18.300 -12.953 24.894 1.00 88.88 159 LEU A C 1
ATOM 1208 O O . LEU A 1 159 ? -18.447 -14.059 25.409 1.00 88.88 159 LEU A O 1
ATOM 1212 N N . VAL A 1 160 ? -17.575 -12.760 23.795 1.00 90.88 160 VAL A N 1
ATOM 1213 C CA . VAL A 1 160 ? -16.832 -13.827 23.110 1.00 90.88 160 VAL A CA 1
ATOM 1214 C C . VAL A 1 160 ? -15.421 -13.945 23.691 1.00 90.88 160 VAL A C 1
ATOM 1216 O O . VAL A 1 160 ? -14.953 -15.043 23.980 1.00 90.88 160 VAL A O 1
ATOM 1219 N N . ALA A 1 161 ? -14.744 -12.811 23.893 1.00 88.25 161 ALA A N 1
ATOM 1220 C CA . ALA A 1 161 ? -13.393 -12.732 24.454 1.00 88.25 161 ALA A CA 1
ATOM 1221 C C . ALA A 1 161 ? -13.146 -11.349 25.082 1.00 88.25 161 ALA A C 1
ATOM 1223 O O . ALA A 1 161 ? -13.809 -10.394 24.701 1.00 88.25 161 ALA A O 1
ATOM 1224 N N . VAL A 1 162 ? -12.210 -11.220 26.033 1.00 79.19 162 VAL A N 1
ATOM 1225 C CA . VAL A 1 162 ? -11.981 -9.969 26.805 1.00 79.19 162 VAL A CA 1
ATOM 1226 C C . VAL A 1 162 ? -10.679 -9.256 26.428 1.00 79.19 162 VAL A C 1
ATOM 1228 O O . VAL A 1 162 ? -10.589 -8.039 26.557 1.00 79.19 162 VAL A O 1
ATOM 1231 N N . ASP A 1 163 ? -9.682 -10.003 25.957 1.00 83.94 163 ASP A N 1
ATOM 1232 C CA . ASP A 1 163 ? -8.352 -9.483 25.633 1.00 83.94 163 ASP A CA 1
ATOM 1233 C C . ASP A 1 163 ? -7.725 -10.345 24.538 1.00 83.94 163 ASP A C 1
ATOM 1235 O O . ASP A 1 163 ? -6.887 -11.213 24.779 1.00 83.94 163 ASP A O 1
ATOM 1239 N N . THR A 1 164 ? -8.253 -10.205 23.327 1.00 87.88 164 THR A N 1
ATOM 1240 C CA . THR A 1 164 ? -7.768 -10.960 22.176 1.00 87.88 164 THR A CA 1
ATOM 1241 C C . THR A 1 164 ? -7.384 -10.023 21.049 1.00 87.88 164 THR A C 1
ATOM 1243 O O . THR A 1 164 ? -8.034 -8.999 20.820 1.00 87.88 164 THR A O 1
ATOM 1246 N N . LEU A 1 165 ? -6.316 -10.389 20.342 1.00 91.19 165 LEU A N 1
ATOM 1247 C CA . LEU A 1 165 ? -5.921 -9.733 19.112 1.00 91.19 165 LEU A CA 1
ATOM 1248 C C . LEU A 1 165 ? -6.740 -10.330 17.966 1.00 91.19 165 LEU A C 1
ATOM 1250 O O . LEU A 1 165 ? -6.469 -11.431 17.492 1.00 91.19 165 LEU A O 1
ATOM 1254 N N . THR A 1 166 ? -7.759 -9.600 17.533 1.00 90.94 166 THR A N 1
ATOM 1255 C CA . THR A 1 166 ? -8.635 -9.993 16.430 1.00 90.94 166 THR A CA 1
ATOM 1256 C C . THR A 1 166 ? -8.200 -9.284 15.163 1.00 90.94 166 THR A C 1
ATOM 1258 O O . THR A 1 166 ? -8.180 -8.056 15.106 1.00 90.94 166 THR A O 1
ATOM 1261 N N . HIS A 1 167 ? -7.884 -10.049 14.122 1.00 91.69 167 HIS A N 1
ATOM 1262 C CA . HIS A 1 167 ? -7.711 -9.484 12.788 1.00 91.69 167 HIS A CA 1
ATOM 1263 C C . HIS A 1 167 ? -9.046 -8.914 12.311 1.00 91.69 167 HIS A C 1
ATOM 1265 O O . HIS A 1 167 ? -10.024 -9.652 12.248 1.00 91.69 167 HIS A O 1
ATOM 1271 N N . ALA A 1 168 ? -9.105 -7.615 12.034 1.00 91.62 168 ALA A N 1
ATOM 1272 C CA . ALA A 1 168 ? -10.345 -6.929 11.700 1.00 91.62 168 ALA A CA 1
ATOM 1273 C C . ALA A 1 168 ? -10.530 -6.789 10.189 1.00 91.62 168 ALA A C 1
ATOM 1275 O O . ALA A 1 168 ? -11.585 -7.136 9.664 1.00 91.62 168 ALA A O 1
ATOM 1276 N N . ASP A 1 169 ? -9.514 -6.301 9.478 1.00 92.88 169 ASP A N 1
ATOM 1277 C CA . ASP A 1 169 ? -9.601 -6.115 8.031 1.00 92.88 169 ASP A CA 1
ATOM 1278 C C . ASP A 1 169 ? -8.225 -6.145 7.356 1.00 92.88 169 ASP A C 1
ATOM 1280 O O . ASP A 1 169 ? -7.191 -5.924 7.990 1.00 92.88 169 ASP A O 1
ATOM 1284 N N . THR A 1 170 ? -8.222 -6.400 6.051 1.00 89.81 170 THR A N 1
ATOM 1285 C CA . THR A 1 170 ? -7.021 -6.433 5.208 1.00 89.81 170 THR A CA 1
ATOM 1286 C C . THR A 1 170 ? -7.170 -5.453 4.055 1.00 89.81 170 THR A C 1
ATOM 1288 O O . THR A 1 170 ? -8.175 -5.475 3.345 1.00 89.81 170 THR A O 1
ATOM 1291 N N . PHE A 1 171 ? -6.136 -4.654 3.814 1.00 90.62 171 PHE A N 1
ATOM 1292 C CA . PHE A 1 171 ? -6.049 -3.711 2.705 1.00 90.62 171 PHE A CA 1
ATOM 1293 C C . PHE A 1 171 ? -4.839 -4.031 1.836 1.00 90.62 171 PHE A C 1
ATOM 1295 O O . PHE A 1 171 ? -3.785 -4.408 2.343 1.00 90.62 171 PHE A O 1
ATOM 1302 N N . VAL A 1 172 ? -4.996 -3.829 0.530 1.00 87.69 172 VAL A N 1
ATOM 1303 C CA . VAL A 1 172 ? -3.923 -3.975 -0.456 1.00 87.69 172 VAL A CA 1
ATOM 1304 C C . VAL A 1 172 ? -3.798 -2.649 -1.189 1.00 87.69 172 VAL A C 1
ATOM 1306 O O . VAL A 1 172 ? -4.764 -2.187 -1.800 1.00 87.69 172 VAL A O 1
ATOM 1309 N N . VAL A 1 173 ? -2.625 -2.030 -1.099 1.00 86.81 173 VAL A N 1
ATOM 1310 C CA . VAL A 1 173 ? -2.335 -0.715 -1.682 1.00 86.81 173 VAL A CA 1
ATOM 1311 C C . VAL A 1 173 ? -1.503 -0.904 -2.945 1.00 86.81 173 VAL A C 1
ATOM 1313 O O . VAL A 1 173 ? -0.293 -1.093 -2.818 1.00 86.81 173 VAL A O 1
ATOM 1316 N N . PRO A 1 174 ? -2.097 -0.876 -4.152 1.00 80.44 174 PRO A N 1
ATOM 1317 C CA . PRO A 1 174 ? -1.346 -1.020 -5.390 1.00 80.44 174 PRO A CA 1
ATOM 1318 C C . PRO A 1 174 ? -0.427 0.187 -5.594 1.00 80.44 174 PRO A C 1
ATOM 1320 O O . PRO A 1 174 ? -0.850 1.338 -5.577 1.00 80.44 174 PRO A O 1
ATOM 1323 N N . LEU A 1 175 ? 0.849 -0.096 -5.802 1.00 79.19 175 LEU A N 1
ATOM 1324 C CA . LEU A 1 175 ? 1.899 0.866 -6.121 1.00 79.19 175 LEU A CA 1
ATOM 1325 C C . LEU A 1 175 ? 2.239 0.853 -7.619 1.00 79.19 175 LEU A C 1
ATOM 1327 O O . LEU A 1 175 ? 3.076 1.641 -8.056 1.00 79.19 175 LEU A O 1
ATOM 1331 N N . SER A 1 176 ? 1.628 -0.034 -8.411 1.00 70.06 176 SER A N 1
ATOM 1332 C CA . SER A 1 176 ? 1.831 -0.163 -9.862 1.00 70.06 176 SER A CA 1
ATOM 1333 C C . SER A 1 176 ? 1.586 1.136 -10.615 1.00 70.06 176 SER A C 1
ATOM 1335 O O . SER A 1 176 ? 2.394 1.520 -11.454 1.00 70.06 176 SER A O 1
ATOM 1337 N N . ASP A 1 177 ? 0.508 1.826 -10.256 1.00 68.44 177 ASP A N 1
ATOM 1338 C CA . ASP A 1 177 ? -0.026 2.950 -11.027 1.00 68.44 177 ASP A CA 1
ATOM 1339 C C . ASP A 1 177 ? 0.747 4.249 -10.760 1.00 68.44 177 ASP A C 1
ATOM 1341 O O . ASP A 1 177 ? 0.588 5.243 -11.464 1.00 68.44 177 ASP A O 1
ATOM 1345 N N . THR A 1 178 ? 1.613 4.240 -9.742 1.00 75.31 178 THR A N 1
ATOM 1346 C CA . THR A 1 178 ? 2.445 5.386 -9.385 1.00 75.31 178 THR A CA 1
ATOM 1347 C C . THR A 1 178 ? 3.840 5.223 -9.979 1.00 75.31 178 THR A C 1
ATOM 1349 O O . THR A 1 178 ? 4.626 4.364 -9.556 1.00 75.31 178 THR A O 1
ATOM 1352 N N . LEU A 1 179 ? 4.160 6.080 -10.952 1.00 78.56 179 LEU A N 1
ATOM 1353 C CA . LEU A 1 179 ? 5.524 6.250 -11.449 1.00 78.56 179 LEU A CA 1
ATOM 1354 C C . LEU A 1 179 ? 6.389 6.854 -10.340 1.00 78.56 179 LEU A C 1
ATOM 1356 O O . LEU A 1 179 ? 5.966 7.848 -9.760 1.00 78.56 179 LEU A O 1
ATOM 1360 N N . PRO A 1 180 ? 7.574 6.308 -10.033 1.00 81.12 180 PRO A N 1
ATOM 1361 C CA . PRO A 1 180 ? 8.463 6.880 -9.021 1.00 81.12 180 PRO A CA 1
ATOM 1362 C C . PRO A 1 180 ? 8.957 8.293 -9.381 1.00 81.12 180 PRO A C 1
ATOM 1364 O O . PRO A 1 180 ? 9.103 8.626 -10.557 1.00 81.12 180 PRO A O 1
ATOM 1367 N N . ALA A 1 181 ? 9.276 9.125 -8.388 1.00 80.50 181 ALA A N 1
ATOM 1368 C CA . ALA A 1 181 ? 10.033 10.358 -8.605 1.00 80.50 181 ALA A CA 1
ATOM 1369 C C . ALA A 1 181 ? 11.515 10.078 -8.879 1.00 80.50 181 ALA A C 1
ATOM 1371 O O . ALA A 1 181 ? 12.113 9.163 -8.307 1.00 80.50 181 ALA A O 1
ATOM 1372 N N . VAL A 1 182 ? 12.110 10.940 -9.705 1.00 73.81 182 VAL A N 1
ATOM 1373 C CA . VAL A 1 182 ? 13.547 10.977 -9.990 1.00 73.81 182 VAL A CA 1
ATOM 1374 C C . VAL A 1 182 ? 14.149 12.162 -9.235 1.00 73.81 182 VAL A C 1
ATOM 1376 O O . VAL A 1 182 ? 13.694 13.292 -9.391 1.00 73.81 182 VAL A O 1
ATOM 1379 N N . GLY A 1 183 ? 15.148 11.911 -8.384 1.00 63.81 183 GLY A N 1
ATOM 1380 C CA . GLY A 1 183 ? 15.887 12.972 -7.684 1.00 63.81 183 GLY A CA 1
ATOM 1381 C C . GLY A 1 183 ? 15.139 13.683 -6.545 1.00 63.81 183 GLY A C 1
ATOM 1382 O O . GLY A 1 183 ? 15.536 14.780 -6.161 1.00 63.81 183 GLY A O 1
ATOM 1383 N N . GLY A 1 184 ? 14.075 13.094 -5.987 1.00 70.12 184 GLY A N 1
ATOM 1384 C CA . GLY A 1 184 ? 13.328 13.706 -4.884 1.00 70.12 184 GLY A CA 1
ATOM 1385 C C . GLY A 1 184 ? 12.146 12.878 -4.384 1.00 70.12 184 GLY A C 1
ATOM 1386 O O . GLY A 1 184 ? 11.964 11.731 -4.781 1.00 70.12 184 GLY A O 1
ATOM 1387 N N . VAL A 1 185 ? 11.344 13.474 -3.499 1.00 66.94 185 VAL A N 1
ATOM 1388 C CA . VAL A 1 185 ? 10.119 12.882 -2.934 1.00 66.94 185 VAL A CA 1
ATOM 1389 C C . VAL A 1 185 ? 8.909 13.450 -3.676 1.00 66.94 185 VAL A C 1
ATOM 1391 O O . VAL A 1 185 ? 8.858 14.645 -3.967 1.00 66.94 185 VAL A O 1
ATOM 1394 N N . GLN A 1 186 ? 7.932 12.602 -3.992 1.00 73.88 186 GLN A N 1
ATOM 1395 C CA . GLN A 1 186 ? 6.664 13.034 -4.577 1.00 73.88 186 GLN A CA 1
ATOM 1396 C C . GLN A 1 186 ? 5.814 13.773 -3.548 1.00 73.88 186 GLN A C 1
ATOM 1398 O O . GLN A 1 186 ? 5.978 13.620 -2.337 1.00 73.88 186 GLN A O 1
ATOM 1403 N N . SER A 1 187 ? 4.862 14.569 -4.031 1.00 75.25 187 SER A N 1
ATOM 1404 C CA . SER A 1 187 ? 3.924 15.241 -3.139 1.00 75.25 187 SER A CA 1
ATOM 1405 C C . SER A 1 187 ? 3.102 14.221 -2.344 1.00 75.25 187 SER A C 1
ATOM 1407 O O . SER A 1 187 ? 2.262 13.510 -2.889 1.00 75.25 187 SER A O 1
ATOM 1409 N N . MET A 1 188 ? 3.298 14.216 -1.027 1.00 79.06 188 MET A N 1
ATOM 1410 C CA . MET A 1 188 ? 2.533 13.427 -0.052 1.00 79.06 188 MET A CA 1
ATOM 1411 C C . MET A 1 188 ? 1.184 14.071 0.318 1.00 79.06 188 MET A C 1
ATOM 1413 O O . MET A 1 188 ? 0.534 13.649 1.280 1.00 79.06 188 MET A O 1
ATOM 1417 N N . ALA A 1 189 ? 0.777 15.122 -0.406 1.00 72.81 189 ALA A N 1
ATOM 1418 C CA . ALA A 1 189 ? -0.473 15.839 -0.170 1.00 72.81 189 ALA A CA 1
ATOM 1419 C C . ALA A 1 189 ? -1.700 15.053 -0.654 1.00 72.81 189 ALA A C 1
ATOM 1421 O O . ALA A 1 189 ? -2.799 15.233 -0.131 1.00 72.81 189 ALA A O 1
ATOM 1422 N N . GLN A 1 190 ? -1.525 14.170 -1.642 1.00 78.00 190 GLN A N 1
ATOM 1423 C CA . GLN A 1 190 ? -2.618 13.356 -2.155 1.00 78.00 190 GLN A CA 1
ATOM 1424 C C . GLN A 1 190 ? -2.937 12.220 -1.178 1.00 78.00 190 GLN A C 1
ATOM 1426 O O . GLN A 1 190 ? -2.063 11.463 -0.744 1.00 78.00 190 GLN A O 1
ATOM 1431 N N . ARG A 1 191 ? -4.214 12.114 -0.811 1.00 86.31 191 ARG A N 1
ATOM 1432 C CA . ARG A 1 191 ? -4.744 11.070 0.068 1.00 86.31 191 ARG A CA 1
ATOM 1433 C C . ARG A 1 191 ? -5.532 10.074 -0.768 1.00 86.31 191 ARG A C 1
ATOM 1435 O O . ARG A 1 191 ? -6.482 10.457 -1.444 1.00 86.31 191 ARG A O 1
ATOM 1442 N N . HIS A 1 192 ? -5.162 8.807 -0.672 1.00 90.19 192 HIS A N 1
ATOM 1443 C CA . HIS A 1 192 ? -5.827 7.700 -1.347 1.00 90.19 192 HIS A CA 1
ATOM 1444 C C . HIS A 1 192 ? -6.711 6.949 -0.358 1.00 90.19 192 HIS A C 1
ATOM 1446 O O . HIS A 1 192 ? -6.349 6.820 0.811 1.00 90.19 192 HIS A O 1
ATOM 1452 N N . SER A 1 193 ? -7.861 6.466 -0.820 1.00 92.62 193 SER A N 1
ATOM 1453 C CA . SER A 1 193 ? -8.797 5.673 -0.023 1.00 92.62 193 SER A CA 1
ATOM 1454 C C . SER A 1 193 ? -8.809 4.223 -0.493 1.00 92.62 193 SER A C 1
ATOM 1456 O O . SER A 1 193 ? -8.995 3.970 -1.683 1.00 92.62 193 SER A O 1
ATOM 1458 N N . TYR A 1 194 ? -8.689 3.287 0.442 1.00 92.69 194 TYR A N 1
ATOM 1459 C CA . TYR A 1 194 ? -8.714 1.851 0.192 1.00 92.69 194 TYR A CA 1
ATOM 1460 C C . TYR A 1 194 ? -9.822 1.202 1.004 1.00 92.69 194 TYR A C 1
ATOM 1462 O O . TYR A 1 194 ? -9.987 1.496 2.186 1.00 92.69 194 TYR A O 1
ATOM 1470 N N . GLN A 1 195 ? -10.564 0.305 0.363 1.00 93.62 195 GLN A N 1
ATOM 1471 C CA . GLN A 1 195 ? -11.594 -0.486 1.020 1.00 93.62 195 GLN A CA 1
ATOM 1472 C C . GLN A 1 195 ? -11.023 -1.837 1.453 1.00 93.62 195 GLN A C 1
ATOM 1474 O O . GLN A 1 195 ? -10.326 -2.504 0.680 1.00 93.62 195 GLN A O 1
ATOM 1479 N N . GLY A 1 196 ? -11.334 -2.230 2.683 1.00 90.44 196 GLY A N 1
ATOM 1480 C CA . GLY A 1 196 ? -10.916 -3.495 3.262 1.00 90.44 196 GLY A CA 1
ATOM 1481 C C . GLY A 1 196 ? -11.602 -4.696 2.610 1.00 90.44 196 GLY A C 1
ATOM 1482 O O . GLY A 1 196 ? -12.692 -4.590 2.045 1.00 90.44 196 GLY A O 1
ATOM 1483 N N . LYS A 1 197 ? -10.933 -5.848 2.631 1.00 88.50 197 LYS A N 1
ATOM 1484 C CA . LYS A 1 197 ? -11.376 -7.075 1.951 1.00 88.50 197 LYS A CA 1
ATOM 1485 C C . LYS A 1 197 ? -12.289 -7.963 2.792 1.00 88.50 197 LYS A C 1
ATOM 1487 O O . LYS A 1 197 ? -13.004 -8.771 2.209 1.00 88.50 197 LYS A O 1
ATOM 1492 N N . LEU A 1 198 ? -12.249 -7.846 4.118 1.00 87.62 198 LEU A N 1
ATOM 1493 C CA . LEU A 1 198 ? -13.021 -8.695 5.029 1.00 87.62 198 LEU A CA 1
ATOM 1494 C C . LEU A 1 198 ? -14.289 -7.994 5.509 1.00 87.62 198 LEU A C 1
ATOM 1496 O O . LEU A 1 198 ? -15.376 -8.547 5.370 1.00 87.62 198 LEU A O 1
ATOM 1500 N N . LEU A 1 199 ? -14.153 -6.782 6.051 1.00 90.00 199 LEU A N 1
ATOM 1501 C CA . LEU A 1 199 ? -15.275 -6.015 6.603 1.00 90.00 199 LEU A CA 1
ATOM 1502 C C . LEU A 1 199 ? -15.722 -4.862 5.706 1.00 90.00 199 LEU A C 1
ATOM 1504 O O . LEU A 1 199 ? -16.808 -4.322 5.902 1.00 90.00 199 LEU A O 1
ATOM 1508 N N . GLY A 1 200 ? -14.904 -4.465 4.730 1.00 91.19 200 GLY A N 1
ATOM 1509 C CA . GLY A 1 200 ? -15.205 -3.314 3.884 1.00 91.19 200 GLY A CA 1
ATOM 1510 C C . GLY A 1 200 ? -15.011 -1.976 4.598 1.00 91.19 200 GLY A C 1
ATOM 1511 O O . GLY A 1 200 ? -15.603 -0.979 4.183 1.00 91.19 200 GLY A O 1
ATOM 1512 N N . THR A 1 201 ? -14.192 -1.947 5.655 1.00 94.25 201 THR A N 1
ATOM 1513 C CA . THR A 1 201 ? -13.790 -0.705 6.335 1.00 94.25 201 THR A CA 1
ATOM 1514 C C . THR A 1 201 ? -12.960 0.182 5.402 1.00 94.25 201 THR A C 1
ATOM 1516 O O . THR A 1 201 ? -12.490 -0.270 4.356 1.00 94.25 201 THR A O 1
ATOM 1519 N N . MET A 1 202 ? -12.797 1.465 5.736 1.00 95.81 202 MET A N 1
ATOM 1520 C CA . MET A 1 202 ? -12.088 2.422 4.875 1.00 95.81 202 MET A CA 1
ATOM 1521 C C . MET A 1 202 ? -10.758 2.843 5.496 1.00 95.81 202 MET A C 1
ATOM 1523 O O . MET A 1 202 ? -10.721 3.311 6.631 1.00 95.81 202 MET A O 1
ATOM 1527 N N . LEU A 1 203 ? -9.675 2.741 4.729 1.00 95.56 203 LEU A N 1
ATOM 1528 C CA . LEU A 1 203 ? -8.332 3.192 5.090 1.00 95.56 203 LEU A CA 1
ATOM 1529 C C . LEU A 1 203 ? -7.916 4.357 4.194 1.00 95.56 203 LEU A C 1
ATOM 1531 O O . LEU A 1 203 ? -8.137 4.323 2.985 1.00 95.56 203 LEU A O 1
ATOM 1535 N N . TYR A 1 204 ? -7.264 5.362 4.767 1.00 94.56 204 TYR A N 1
ATOM 1536 C CA . TYR A 1 204 ? -6.708 6.485 4.026 1.00 94.56 204 TYR A CA 1
ATOM 1537 C C . TYR A 1 204 ? -5.188 6.504 4.146 1.00 94.56 204 TYR A C 1
ATOM 1539 O O . TYR A 1 204 ? -4.659 6.537 5.253 1.00 94.56 204 TYR A O 1
ATOM 1547 N N . LEU A 1 205 ? -4.480 6.541 3.020 1.00 93.00 205 LEU A N 1
ATOM 1548 C CA . LEU A 1 205 ? -3.016 6.521 2.979 1.00 93.00 205 LEU A CA 1
ATOM 1549 C C . LEU A 1 205 ? -2.487 7.587 2.014 1.00 93.00 205 LEU A C 1
ATOM 1551 O O . LEU A 1 205 ? -3.027 7.781 0.923 1.00 93.00 205 LEU A O 1
ATOM 1555 N N . SER A 1 206 ? -1.393 8.235 2.389 1.00 91.50 206 SER A N 1
ATOM 1556 C CA . SER A 1 206 ? -0.547 9.004 1.474 1.00 91.50 206 SER A CA 1
ATOM 1557 C C . SER A 1 206 ? 0.770 8.266 1.309 1.00 91.50 206 SER A C 1
ATOM 1559 O O . SER A 1 206 ? 1.294 7.734 2.284 1.00 91.50 206 SER A O 1
ATOM 1561 N N . TYR A 1 207 ? 1.306 8.219 0.095 1.00 89.12 207 TYR A N 1
ATOM 1562 C CA . TYR A 1 207 ? 2.594 7.592 -0.168 1.00 89.12 207 TYR A CA 1
ATOM 1563 C C . TYR A 1 207 ? 3.314 8.273 -1.332 1.00 89.12 207 TYR A C 1
ATOM 1565 O O . TYR A 1 207 ? 2.695 8.934 -2.162 1.00 89.12 207 TYR A O 1
ATOM 1573 N N . SER A 1 208 ? 4.630 8.114 -1.348 1.00 87.06 208 SER A N 1
ATOM 1574 C CA . SER A 1 208 ? 5.560 8.609 -2.350 1.00 87.06 208 SER A CA 1
ATOM 1575 C C . SER A 1 208 ? 6.564 7.507 -2.623 1.00 87.06 208 SER A C 1
ATOM 1577 O O . SER A 1 208 ? 7.075 6.874 -1.696 1.00 87.06 208 SER A O 1
ATOM 1579 N N . ILE A 1 209 ? 6.885 7.317 -3.896 1.00 85.69 209 ILE A N 1
ATOM 1580 C CA . ILE A 1 209 ? 7.889 6.355 -4.336 1.00 85.69 209 ILE A CA 1
ATOM 1581 C C . ILE A 1 209 ? 8.971 7.141 -5.060 1.00 85.69 209 ILE A C 1
ATOM 1583 O O . ILE A 1 209 ? 8.662 7.964 -5.919 1.00 85.69 209 ILE A O 1
ATOM 1587 N N . SER A 1 210 ? 10.233 6.897 -4.736 1.00 85.56 210 SER A N 1
ATOM 1588 C CA . SER A 1 210 ? 11.361 7.496 -5.442 1.00 85.56 210 SER A CA 1
ATOM 1589 C C . SER A 1 210 ? 12.451 6.475 -5.711 1.00 85.56 210 SER A C 1
ATOM 1591 O O . SER A 1 210 ? 12.692 5.572 -4.908 1.00 85.56 210 SER A O 1
ATOM 1593 N N . CYS A 1 211 ? 13.102 6.608 -6.862 1.00 82.25 211 CYS A N 1
ATOM 1594 C CA . CYS A 1 211 ? 14.275 5.805 -7.176 1.00 82.25 211 CYS A CA 1
ATOM 1595 C C . CYS A 1 211 ? 15.499 6.387 -6.462 1.00 82.25 211 CYS A C 1
ATOM 1597 O O . CYS A 1 211 ? 15.642 7.611 -6.372 1.00 82.25 211 CYS A O 1
ATOM 1599 N N . THR A 1 212 ? 16.394 5.535 -5.961 1.00 77.00 212 THR A N 1
ATOM 1600 C CA . THR A 1 212 ? 17.673 5.993 -5.402 1.00 77.00 212 THR A CA 1
ATOM 1601 C C . THR A 1 212 ? 18.774 6.003 -6.466 1.00 77.00 212 THR A C 1
ATOM 1603 O O . THR A 1 212 ? 18.849 5.138 -7.338 1.00 77.00 212 THR A O 1
ATOM 1606 N N . GLY A 1 213 ? 19.648 7.011 -6.405 1.00 75.31 213 GLY A N 1
ATOM 1607 C CA . GLY A 1 213 ? 20.754 7.174 -7.352 1.00 75.31 213 GLY A CA 1
ATOM 1608 C C . GLY A 1 213 ? 20.302 7.643 -8.739 1.00 75.31 213 GLY A C 1
ATOM 1609 O O . GLY A 1 213 ? 19.488 8.554 -8.860 1.00 75.31 213 GLY A O 1
ATOM 1610 N N . THR A 1 214 ? 20.877 7.045 -9.786 1.00 77.19 214 THR A N 1
ATOM 1611 C CA . THR A 1 214 ? 20.611 7.370 -11.202 1.00 77.19 214 THR A CA 1
ATOM 1612 C C . THR A 1 214 ? 19.599 6.430 -11.859 1.00 77.19 214 THR A C 1
ATOM 1614 O O . THR A 1 214 ? 19.403 6.497 -13.072 1.00 77.19 214 THR A O 1
ATOM 1617 N N . LEU A 1 215 ? 19.020 5.504 -11.091 1.00 81.25 215 LEU A N 1
ATOM 1618 C CA . LEU A 1 215 ? 18.046 4.545 -11.599 1.00 81.25 215 LEU A CA 1
ATOM 1619 C C . LEU A 1 215 ? 16.710 5.242 -11.839 1.00 81.25 215 LEU A C 1
ATOM 1621 O O . LEU A 1 215 ? 16.298 6.103 -11.062 1.00 81.25 215 LEU A O 1
ATOM 1625 N N . ILE A 1 216 ? 16.038 4.855 -12.915 1.00 84.12 216 ILE A N 1
ATOM 1626 C CA . ILE A 1 216 ? 14.746 5.397 -13.322 1.00 84.12 216 ILE A CA 1
ATOM 1627 C C . ILE A 1 216 ? 13.830 4.269 -13.820 1.00 84.12 216 ILE A C 1
ATOM 1629 O O . ILE A 1 216 ? 14.179 3.087 -13.799 1.00 84.12 216 ILE A O 1
ATOM 1633 N N . GLY A 1 217 ? 12.632 4.631 -14.252 1.00 79.62 217 GLY A N 1
ATOM 1634 C CA . GLY A 1 217 ? 11.615 3.736 -14.779 1.00 79.62 217 GLY A CA 1
ATOM 1635 C C . GLY A 1 217 ? 10.619 3.228 -13.735 1.00 79.62 217 GLY A C 1
ATOM 1636 O O . GLY A 1 217 ? 10.785 3.455 -12.533 1.00 79.62 217 GLY A O 1
ATOM 1637 N N . PRO A 1 218 ? 9.568 2.518 -14.183 1.00 77.81 218 PRO A N 1
ATOM 1638 C CA . PRO A 1 218 ? 8.451 2.105 -13.330 1.00 77.81 218 PRO A CA 1
ATOM 1639 C C . PRO A 1 218 ? 8.844 1.241 -12.126 1.00 77.81 218 PRO A C 1
ATOM 1641 O O . PRO A 1 218 ? 8.152 1.280 -11.108 1.00 77.81 218 PRO A O 1
ATOM 1644 N N . ASN A 1 219 ? 9.951 0.497 -12.233 1.00 77.50 219 ASN A N 1
ATOM 1645 C CA . ASN A 1 219 ? 10.475 -0.382 -11.184 1.00 77.50 219 ASN A CA 1
ATOM 1646 C C . ASN A 1 219 ? 11.793 0.120 -10.563 1.00 77.50 219 ASN A C 1
ATOM 1648 O O . ASN A 1 219 ? 12.357 -0.580 -9.724 1.00 77.50 219 ASN A O 1
ATOM 1652 N N . CYS A 1 220 ? 12.265 1.317 -10.944 1.00 81.06 220 CYS A N 1
ATOM 1653 C CA . CYS A 1 220 ? 13.559 1.880 -10.536 1.00 81.06 220 CYS A CA 1
ATOM 1654 C C . CYS A 1 220 ? 14.753 0.945 -10.767 1.00 81.06 220 CYS A C 1
ATOM 1656 O O . CYS A 1 220 ? 15.671 0.879 -9.954 1.00 81.06 220 CYS A O 1
ATOM 1658 N N . ASP A 1 221 ? 14.744 0.210 -11.870 1.00 81.94 221 ASP A N 1
ATOM 1659 C CA . ASP A 1 221 ? 15.803 -0.721 -12.247 1.00 81.94 221 ASP A CA 1
ATOM 1660 C C . ASP A 1 221 ? 16.500 -0.313 -13.549 1.00 81.94 221 ASP A C 1
ATOM 1662 O O . ASP A 1 221 ? 17.498 -0.925 -13.930 1.00 81.94 221 ASP A O 1
ATOM 1666 N N . LEU A 1 222 ? 15.995 0.709 -14.246 1.00 84.38 222 LEU A N 1
ATOM 1667 C CA . LEU A 1 222 ? 16.477 1.085 -15.566 1.00 84.38 222 LEU A CA 1
ATOM 1668 C C . LEU A 1 222 ? 17.552 2.164 -15.475 1.00 84.38 222 LEU A C 1
ATOM 1670 O O . LEU A 1 222 ? 17.400 3.179 -14.801 1.00 84.38 222 LEU A O 1
ATOM 1674 N N . THR A 1 223 ? 18.627 1.966 -16.231 1.00 88.38 223 THR A N 1
ATOM 1675 C CA . THR A 1 223 ? 19.556 3.032 -16.612 1.00 88.38 223 THR A CA 1
ATOM 1676 C C . THR A 1 223 ? 19.285 3.380 -18.064 1.00 88.38 223 THR A C 1
ATOM 1678 O O . THR A 1 223 ? 19.407 2.515 -18.933 1.00 88.38 223 THR A O 1
ATOM 1681 N N . CYS A 1 224 ? 18.896 4.624 -18.330 1.00 86.94 224 CYS A N 1
ATOM 1682 C CA . CYS A 1 224 ? 18.473 5.047 -19.659 1.00 86.94 224 CYS A CA 1
ATOM 1683 C C . CYS A 1 224 ? 19.345 6.161 -20.219 1.00 86.94 224 CYS A C 1
ATOM 1685 O O . CYS A 1 224 ? 19.746 7.073 -19.501 1.00 86.94 224 CYS A O 1
ATOM 1687 N N . SER A 1 225 ? 19.584 6.103 -21.524 1.00 87.69 225 SER A N 1
ATOM 1688 C CA . SER A 1 225 ? 20.188 7.176 -22.305 1.00 87.69 225 SER A CA 1
ATOM 1689 C C . SER A 1 225 ? 19.139 7.722 -23.277 1.00 87.69 225 SER A C 1
ATOM 1691 O O . SER A 1 225 ? 18.581 6.937 -24.050 1.00 87.69 225 SER A O 1
ATOM 1693 N N . PRO A 1 226 ? 18.827 9.031 -23.241 1.00 84.44 226 PRO A N 1
ATOM 1694 C CA . PRO A 1 226 ? 17.911 9.626 -24.205 1.00 84.44 226 PRO A CA 1
ATOM 1695 C C . PRO A 1 226 ? 18.495 9.502 -25.613 1.00 84.44 226 PRO A C 1
ATOM 1697 O O . PRO A 1 226 ? 19.712 9.579 -25.805 1.00 84.44 226 PRO A O 1
ATOM 1700 N N . SER A 1 227 ? 17.632 9.295 -26.601 1.00 81.38 227 SER A N 1
ATOM 1701 C CA . SER A 1 227 ? 18.071 9.209 -27.986 1.00 81.38 227 SER A CA 1
ATOM 1702 C C . SER A 1 227 ? 18.482 10.575 -28.536 1.00 81.38 227 SER A C 1
ATOM 1704 O O . SER A 1 227 ? 17.877 11.605 -28.241 1.00 81.38 227 SER A O 1
ATOM 1706 N N . THR A 1 228 ? 19.495 10.565 -29.401 1.00 76.94 228 THR A N 1
ATOM 1707 C CA . THR A 1 228 ? 19.924 11.723 -30.195 1.00 76.94 228 THR A CA 1
ATOM 1708 C C . THR A 1 228 ? 19.016 12.000 -31.396 1.00 76.94 228 THR A C 1
ATOM 1710 O O . THR A 1 228 ? 19.065 13.094 -31.950 1.00 76.94 228 THR A O 1
ATOM 1713 N N . ILE A 1 229 ? 18.194 11.025 -31.800 1.00 75.75 229 ILE A N 1
ATOM 1714 C CA . ILE A 1 229 ? 17.313 11.084 -32.977 1.00 75.75 229 ILE A CA 1
ATOM 1715 C C . ILE A 1 229 ? 15.897 11.499 -32.569 1.00 75.75 229 ILE A C 1
ATOM 1717 O O . ILE A 1 229 ? 15.256 12.287 -33.261 1.00 75.75 229 ILE A O 1
ATOM 1721 N N . SER A 1 230 ? 15.414 10.991 -31.432 1.00 76.12 230 SER A N 1
ATOM 1722 C CA . SER A 1 230 ? 14.104 11.340 -30.884 1.00 76.12 230 SER A CA 1
ATOM 1723 C C . SER A 1 230 ? 14.216 11.663 -29.393 1.00 76.12 230 SER A C 1
ATOM 1725 O O . SER A 1 230 ? 14.403 10.749 -28.592 1.00 76.12 230 SER A O 1
ATOM 1727 N N . PRO A 1 231 ? 14.056 12.932 -28.978 1.00 75.94 231 PRO A N 1
ATOM 1728 C CA . PRO A 1 231 ? 14.207 13.321 -27.575 1.00 75.94 231 PRO A CA 1
ATOM 1729 C C . PRO A 1 231 ? 13.114 12.743 -26.661 1.00 75.94 231 PRO A C 1
ATOM 1731 O O . PRO A 1 231 ? 13.271 12.753 -25.444 1.00 75.94 231 PRO A O 1
ATOM 1734 N N . SER A 1 232 ? 12.013 12.236 -27.228 1.00 81.88 232 SER A N 1
ATOM 1735 C CA . SER A 1 232 ? 10.944 11.550 -26.493 1.00 81.88 232 SER A CA 1
ATOM 1736 C C . SER A 1 232 ? 11.182 10.048 -26.336 1.00 81.88 232 SER A C 1
ATOM 1738 O O . SER A 1 232 ? 10.384 9.387 -25.679 1.00 81.88 232 SER A O 1
ATOM 1740 N N . ALA A 1 233 ? 12.249 9.493 -26.914 1.00 84.00 233 ALA A N 1
ATOM 1741 C CA . ALA A 1 233 ? 12.613 8.089 -26.780 1.00 84.00 233 ALA A CA 1
ATOM 1742 C C . ALA A 1 233 ? 13.916 7.944 -25.989 1.00 84.00 233 ALA A C 1
ATOM 1744 O O . ALA A 1 233 ? 14.848 8.736 -26.136 1.00 84.00 233 ALA A O 1
ATOM 1745 N N . ALA A 1 234 ? 13.999 6.902 -25.170 1.00 87.50 234 ALA A N 1
ATOM 1746 C CA . ALA A 1 234 ? 15.208 6.551 -24.444 1.00 87.50 234 ALA A CA 1
ATOM 1747 C C . ALA A 1 234 ? 15.509 5.058 -24.563 1.00 87.50 234 ALA A C 1
ATOM 1749 O 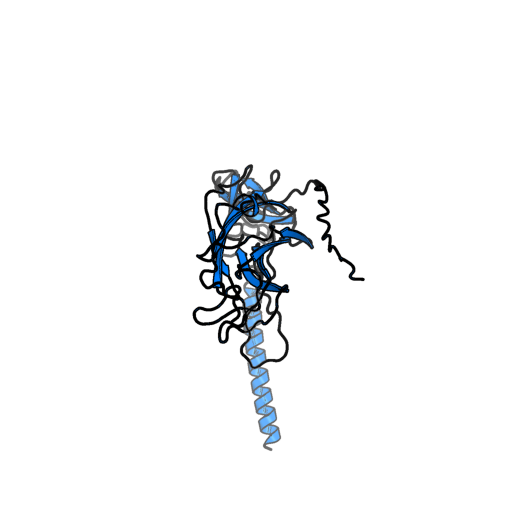O . ALA A 1 234 ? 14.624 4.210 -24.418 1.00 87.50 234 ALA A O 1
ATOM 1750 N N . ALA A 1 235 ? 16.785 4.758 -24.786 1.00 88.44 235 ALA A N 1
ATOM 1751 C CA . ALA A 1 235 ? 17.324 3.415 -24.725 1.00 88.44 235 ALA A CA 1
ATOM 1752 C C . ALA A 1 235 ? 17.673 3.092 -23.274 1.00 88.44 235 ALA A C 1
ATOM 1754 O O . ALA A 1 235 ? 18.507 3.759 -22.663 1.00 88.44 235 ALA A O 1
ATOM 1755 N N . CYS A 1 236 ? 17.033 2.073 -22.724 1.00 88.00 236 CYS A N 1
ATOM 1756 C CA . CYS A 1 236 ? 17.132 1.687 -21.329 1.00 88.00 236 CYS A CA 1
ATOM 1757 C C . CYS A 1 236 ? 17.701 0.280 -21.190 1.00 88.00 236 CYS A C 1
ATOM 1759 O O . CYS A 1 236 ? 17.428 -0.609 -21.995 1.00 88.00 236 CYS A O 1
ATOM 1761 N N . ARG A 1 237 ? 18.462 0.057 -20.123 1.00 87.75 237 ARG A N 1
ATOM 1762 C CA . ARG A 1 237 ? 18.927 -1.267 -19.716 1.00 87.75 237 ARG A CA 1
ATOM 1763 C C . ARG A 1 237 ? 18.554 -1.499 -18.261 1.00 87.75 237 ARG A C 1
ATOM 1765 O O . ARG A 1 237 ? 18.871 -0.669 -17.411 1.00 87.75 237 ARG A O 1
ATOM 1772 N N . SER A 1 238 ? 17.894 -2.619 -17.985 1.00 83.19 238 SER A N 1
ATOM 1773 C CA . SER A 1 238 ? 17.607 -3.049 -16.617 1.00 83.19 238 SER A CA 1
ATOM 1774 C C . SER A 1 238 ? 18.897 -3.525 -15.962 1.00 83.19 238 SER A C 1
ATOM 1776 O O . SER A 1 238 ? 19.571 -4.417 -16.475 1.00 83.19 238 SER A O 1
ATOM 1778 N N . ASN A 1 239 ? 19.247 -2.932 -14.826 1.00 77.94 239 ASN A N 1
ATOM 1779 C CA . ASN A 1 239 ? 20.421 -3.323 -14.055 1.00 77.94 239 ASN A CA 1
ATOM 1780 C C . ASN A 1 239 ? 20.205 -4.668 -13.342 1.00 77.94 239 ASN A C 1
ATOM 1782 O O . ASN A 1 239 ? 21.157 -5.394 -13.079 1.00 77.94 239 ASN A O 1
ATOM 1786 N N . THR A 1 240 ? 18.945 -5.020 -13.067 1.00 71.25 240 THR A N 1
ATOM 1787 C CA . THR A 1 240 ? 18.576 -6.267 -12.387 1.00 71.25 240 THR A CA 1
ATOM 1788 C C . THR A 1 240 ? 18.563 -7.454 -13.343 1.00 71.25 240 THR A C 1
ATOM 1790 O O . THR A 1 240 ? 19.099 -8.510 -13.027 1.00 71.25 240 THR A O 1
ATOM 1793 N N . THR A 1 241 ? 17.946 -7.296 -14.516 1.00 76.19 241 THR A N 1
ATOM 1794 C CA . THR A 1 241 ? 17.763 -8.407 -15.469 1.00 76.19 241 THR A CA 1
ATOM 1795 C C . THR A 1 241 ? 18.766 -8.395 -16.618 1.00 76.19 241 THR A C 1
ATOM 1797 O O . THR A 1 241 ? 18.929 -9.395 -17.309 1.00 76.19 241 THR A O 1
ATOM 1800 N N . GLY A 1 242 ? 19.426 -7.261 -16.860 1.00 79.19 242 GLY A N 1
ATOM 1801 C CA . GLY A 1 242 ? 20.287 -7.055 -18.022 1.00 79.19 242 GLY A CA 1
ATOM 1802 C C . GLY A 1 242 ? 19.534 -6.823 -19.335 1.00 79.19 242 GLY A C 1
ATOM 1803 O O . GLY A 1 242 ? 20.189 -6.481 -20.320 1.00 79.19 242 GLY A O 1
ATOM 1804 N N . PHE A 1 243 ? 18.200 -6.969 -19.355 1.00 81.06 243 PHE A N 1
ATOM 1805 C CA . PHE A 1 243 ? 17.375 -6.781 -20.549 1.00 81.06 243 PHE A CA 1
ATOM 1806 C C . PHE A 1 243 ? 17.351 -5.328 -21.020 1.00 81.06 243 PHE A C 1
ATOM 1808 O O . PHE A 1 243 ? 17.470 -4.383 -20.231 1.00 81.06 243 PHE A O 1
ATOM 1815 N N . PHE A 1 244 ? 17.159 -5.170 -22.326 1.00 85.38 244 PHE A N 1
ATOM 1816 C CA . PHE A 1 244 ? 17.052 -3.879 -22.978 1.00 85.38 244 PHE A CA 1
ATOM 1817 C C . PHE A 1 244 ? 15.595 -3.469 -23.143 1.00 85.38 244 PHE A C 1
ATOM 1819 O O . PHE A 1 244 ? 14.732 -4.293 -23.431 1.00 85.38 244 PHE A O 1
ATOM 1826 N N . TYR A 1 245 ? 15.334 -2.177 -22.990 1.00 85.75 245 TYR A N 1
ATOM 1827 C CA . TYR A 1 245 ? 14.015 -1.592 -23.144 1.00 85.75 245 TYR A CA 1
ATOM 1828 C C . TYR A 1 245 ? 14.098 -0.301 -23.946 1.00 85.75 245 TYR A C 1
ATOM 1830 O O . TYR A 1 245 ? 15.026 0.485 -23.775 1.00 85.75 245 TYR A O 1
ATOM 1838 N N . VAL A 1 246 ? 13.097 -0.044 -24.776 1.00 87.50 246 VAL A N 1
ATOM 1839 C CA . VAL A 1 246 ? 12.867 1.281 -25.359 1.00 87.50 246 VAL A CA 1
ATOM 1840 C C . VAL A 1 246 ? 11.696 1.908 -24.625 1.00 87.50 246 VAL A C 1
ATOM 1842 O O . VAL A 1 246 ? 10.611 1.329 -24.583 1.00 87.50 246 VAL A O 1
ATOM 1845 N N . CYS A 1 247 ? 11.915 3.078 -24.035 1.00 86.38 247 CYS A N 1
ATOM 1846 C CA . CYS A 1 247 ? 10.916 3.783 -23.239 1.00 86.38 247 CYS A CA 1
ATOM 1847 C C . CYS A 1 247 ? 10.648 5.184 -23.784 1.00 86.38 247 CYS A C 1
ATOM 1849 O O . CYS A 1 247 ? 11.466 5.756 -24.506 1.00 86.38 247 CYS A O 1
ATOM 1851 N N . VAL A 1 248 ? 9.516 5.758 -23.383 1.00 87.62 248 VAL A N 1
ATOM 1852 C CA . VAL A 1 248 ? 9.192 7.161 -23.628 1.00 87.62 248 VAL A CA 1
ATOM 1853 C C . VAL A 1 248 ? 9.826 8.012 -22.531 1.00 87.62 248 VAL A C 1
ATOM 1855 O O . VAL A 1 248 ? 9.557 7.806 -21.347 1.00 87.62 248 VAL A O 1
ATOM 1858 N N . PHE A 1 249 ? 10.673 8.964 -22.916 1.00 86.00 249 PHE A N 1
ATOM 1859 C CA . PHE A 1 249 ? 11.337 9.890 -22.004 1.00 86.00 249 PHE A CA 1
ATOM 1860 C C . PHE A 1 249 ? 10.409 11.059 -21.663 1.00 86.00 249 PHE A C 1
ATOM 1862 O O . PHE A 1 249 ? 9.895 11.742 -22.549 1.00 86.00 249 PHE A O 1
ATOM 1869 N N . GLN A 1 250 ? 10.185 11.278 -20.370 1.00 84.00 250 GLN A N 1
ATOM 1870 C CA . GLN A 1 250 ? 9.291 12.302 -19.841 1.00 84.00 250 GLN A CA 1
ATOM 1871 C C . GLN A 1 250 ? 10.070 13.544 -19.391 1.00 84.00 250 GLN A C 1
ATOM 1873 O O . GLN A 1 250 ? 11.219 13.473 -18.940 1.00 84.00 250 GLN A O 1
ATOM 1878 N N . ASN A 1 251 ? 9.404 14.700 -19.443 1.00 70.81 251 ASN A N 1
ATOM 1879 C CA . ASN A 1 251 ? 9.933 15.949 -18.897 1.00 70.81 251 ASN A CA 1
ATOM 1880 C C . ASN A 1 251 ? 10.084 15.819 -17.372 1.00 70.81 251 ASN A C 1
ATOM 1882 O O . ASN A 1 251 ? 9.093 15.743 -16.652 1.00 70.81 251 ASN A O 1
ATOM 1886 N N . GLY A 1 252 ? 11.327 15.769 -16.888 1.00 71.25 252 GLY A N 1
ATOM 1887 C CA . GLY A 1 252 ? 11.652 15.496 -15.481 1.00 71.25 252 GLY A CA 1
ATOM 1888 C C . GLY A 1 252 ? 12.659 14.362 -15.274 1.00 71.25 252 GLY A C 1
ATOM 1889 O O . GLY A 1 252 ? 12.992 14.054 -14.135 1.00 71.25 252 GLY A O 1
ATOM 1890 N N . GLY A 1 253 ? 13.159 13.750 -16.355 1.00 78.25 253 GLY A N 1
ATOM 1891 C CA . GLY A 1 253 ? 14.200 12.720 -16.280 1.00 78.25 253 GLY A CA 1
ATOM 1892 C C . GLY A 1 253 ? 13.673 11.324 -15.951 1.00 78.25 253 GLY A C 1
ATOM 1893 O O . GLY A 1 253 ? 14.465 10.445 -15.632 1.00 78.25 253 GLY A O 1
ATOM 1894 N N . GLN A 1 254 ? 12.353 11.124 -16.021 1.00 83.50 254 GLN A N 1
ATOM 1895 C CA . GLN A 1 254 ? 11.701 9.830 -15.827 1.00 83.50 254 GLN A CA 1
ATOM 1896 C C . GLN A 1 254 ? 11.379 9.179 -17.177 1.00 83.50 254 GLN A C 1
ATOM 1898 O O . GLN A 1 254 ? 11.230 9.866 -18.185 1.00 83.50 254 GLN A O 1
ATOM 1903 N N . VAL A 1 255 ? 11.247 7.856 -17.197 1.00 85.00 255 VAL A N 1
ATOM 1904 C CA . VAL A 1 255 ? 10.785 7.095 -18.360 1.00 85.00 255 VAL A CA 1
ATOM 1905 C C . VAL A 1 255 ? 9.519 6.316 -18.040 1.00 85.00 255 VAL A C 1
ATOM 1907 O O . VAL A 1 255 ? 9.333 5.836 -16.922 1.00 85.00 255 VAL A O 1
ATOM 1910 N N . ASP A 1 256 ? 8.659 6.181 -19.040 1.00 83.38 256 ASP A N 1
ATOM 1911 C CA . ASP A 1 256 ? 7.418 5.414 -18.965 1.00 83.38 256 ASP A CA 1
ATOM 1912 C C . ASP A 1 256 ? 7.174 4.652 -20.280 1.00 83.38 256 ASP A C 1
ATOM 1914 O O . ASP A 1 256 ? 7.904 4.833 -21.257 1.00 83.38 256 ASP A O 1
ATOM 1918 N N . SER A 1 257 ? 6.162 3.780 -20.322 1.00 82.50 257 SER A N 1
ATOM 1919 C CA . SER A 1 257 ? 5.754 3.045 -21.527 1.00 82.50 257 SER A CA 1
ATOM 1920 C C . SER A 1 257 ? 6.905 2.243 -22.155 1.00 82.50 257 SER A C 1
ATOM 1922 O O . SER A 1 257 ? 7.116 2.244 -23.368 1.00 82.50 257 SER A O 1
ATOM 1924 N N . CYS A 1 258 ? 7.673 1.562 -21.304 1.00 81.31 258 CYS A N 1
ATOM 1925 C CA . CYS A 1 258 ? 8.834 0.767 -21.685 1.00 81.31 258 CYS A CA 1
ATOM 1926 C C . CYS A 1 258 ? 8.448 -0.536 -22.397 1.00 81.31 258 CYS A C 1
ATOM 1928 O O . CYS A 1 258 ? 7.708 -1.357 -21.854 1.00 81.31 258 CYS A O 1
ATOM 1930 N N . LYS A 1 259 ? 9.013 -0.763 -23.584 1.00 84.19 259 LYS A N 1
ATOM 1931 C CA . LYS A 1 259 ? 8.890 -2.006 -24.357 1.00 84.19 259 LYS A CA 1
ATOM 1932 C C . LYS A 1 259 ? 10.178 -2.815 -24.260 1.00 84.19 259 LYS A C 1
ATOM 1934 O O . LYS A 1 259 ? 11.249 -2.256 -24.466 1.00 84.19 259 LYS A O 1
ATOM 1939 N N . ASN A 1 260 ? 10.075 -4.109 -23.958 1.00 83.19 260 ASN A N 1
ATOM 1940 C CA . ASN A 1 260 ? 11.225 -5.018 -23.921 1.00 83.19 260 ASN A CA 1
ATOM 1941 C C . ASN A 1 260 ? 11.758 -5.271 -25.341 1.00 83.19 260 ASN A C 1
ATOM 1943 O O . ASN A 1 260 ? 10.974 -5.562 -26.244 1.00 83.19 260 ASN A O 1
ATOM 1947 N N . CYS A 1 261 ? 13.077 -5.200 -25.509 1.00 82.50 261 CYS A N 1
ATOM 1948 C CA . CYS A 1 261 ? 13.796 -5.484 -26.744 1.00 82.50 261 CYS A CA 1
ATOM 1949 C C . CYS A 1 261 ? 14.772 -6.660 -26.517 1.00 82.50 261 CYS A C 1
ATOM 1951 O O . CYS A 1 261 ? 15.919 -6.440 -26.118 1.00 82.50 261 CYS A O 1
ATOM 1953 N N . PRO A 1 262 ? 14.354 -7.914 -26.772 1.00 77.12 262 PRO A N 1
ATOM 1954 C CA . PRO A 1 262 ? 15.158 -9.100 -26.461 1.00 77.12 262 PRO A CA 1
ATOM 1955 C C . PRO A 1 262 ? 16.508 -9.150 -27.189 1.00 77.12 262 PRO A C 1
ATOM 1957 O O . PRO A 1 262 ? 17.497 -9.597 -26.615 1.00 77.12 262 PRO A O 1
ATOM 1960 N N . TRP A 1 263 ? 16.555 -8.658 -28.430 1.00 77.81 263 TRP A N 1
ATOM 1961 C CA . TRP A 1 263 ? 17.741 -8.701 -29.294 1.00 77.81 263 TRP A CA 1
ATOM 1962 C C . TRP A 1 263 ? 18.593 -7.423 -29.247 1.00 77.81 263 TRP A C 1
ATOM 1964 O O . TRP A 1 263 ? 19.540 -7.287 -30.016 1.00 77.81 263 TRP A O 1
ATOM 1974 N N . GLY A 1 264 ? 18.292 -6.493 -28.335 1.00 79.81 264 GLY A N 1
ATOM 1975 C CA . GLY A 1 264 ? 19.021 -5.232 -28.187 1.00 79.81 264 GLY A CA 1
ATOM 1976 C C . GLY A 1 264 ? 18.310 -4.027 -28.802 1.00 79.81 264 GLY A C 1
ATOM 1977 O O . GLY A 1 264 ? 17.139 -4.088 -29.180 1.00 79.81 264 GLY A O 1
ATOM 1978 N N . ILE A 1 265 ? 19.011 -2.894 -28.840 1.00 81.06 265 ILE A N 1
ATOM 1979 C CA . ILE A 1 265 ? 18.477 -1.603 -29.292 1.00 81.06 265 ILE A CA 1
ATOM 1980 C C . ILE A 1 265 ? 19.341 -1.095 -30.437 1.00 81.06 265 ILE A C 1
ATOM 1982 O O . ILE A 1 265 ? 20.561 -0.997 -30.304 1.00 81.06 265 ILE A O 1
ATOM 1986 N N . LYS A 1 266 ? 18.693 -0.709 -31.534 1.00 77.25 266 LYS A N 1
ATOM 1987 C CA . LYS A 1 266 ? 19.328 -0.120 -32.707 1.00 77.25 266 LYS A CA 1
ATOM 1988 C C . LYS A 1 266 ? 19.022 1.374 -32.776 1.00 77.25 266 LYS A C 1
ATOM 1990 O O . LYS A 1 266 ? 17.908 1.811 -32.486 1.00 77.25 266 LYS A O 1
ATOM 1995 N N . GLU A 1 267 ? 20.051 2.159 -33.099 1.00 72.81 267 GLU A N 1
ATOM 1996 C CA . GLU A 1 267 ? 19.982 3.628 -33.239 1.00 72.81 267 GLU A CA 1
ATOM 1997 C C . GLU A 1 267 ? 19.464 4.375 -31.989 1.00 72.81 267 GLU A C 1
ATOM 1999 O O . GLU A 1 267 ? 19.090 5.543 -32.041 1.00 72.81 267 GLU A O 1
ATOM 2004 N N . GLY A 1 268 ? 19.457 3.712 -30.828 1.00 71.06 268 GLY A N 1
ATOM 2005 C CA . GLY A 1 268 ? 19.011 4.293 -29.559 1.00 71.06 268 GLY A CA 1
ATOM 2006 C C . GLY A 1 268 ? 17.503 4.556 -29.457 1.00 71.06 268 GLY A C 1
ATOM 2007 O O . GLY A 1 268 ? 17.062 5.083 -28.439 1.00 71.06 268 GLY A O 1
ATOM 2008 N N . THR A 1 269 ? 16.710 4.201 -30.471 1.00 74.00 269 THR A N 1
ATOM 2009 C CA . THR A 1 269 ? 15.257 4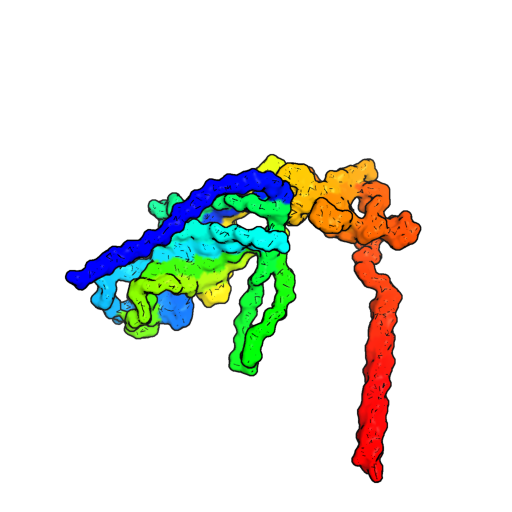.466 -30.529 1.00 74.00 269 THR A CA 1
ATOM 2010 C C . THR A 1 269 ? 14.405 3.245 -30.810 1.00 74.00 269 THR A C 1
ATOM 2012 O O . THR A 1 269 ? 13.208 3.295 -30.540 1.00 74.00 269 THR A O 1
ATOM 2015 N N . TYR A 1 270 ? 14.973 2.170 -31.357 1.00 77.31 270 TYR A N 1
ATOM 2016 C CA . TYR A 1 270 ? 14.183 1.040 -31.834 1.00 77.31 270 TYR A CA 1
ATOM 2017 C C . TYR A 1 270 ? 14.696 -0.293 -31.300 1.00 77.31 270 TYR A C 1
ATOM 2019 O O . TYR A 1 270 ? 15.900 -0.481 -31.123 1.00 77.31 270 TYR A O 1
ATOM 2027 N N . CYS A 1 271 ? 13.781 -1.236 -31.070 1.00 77.81 271 CYS A N 1
ATOM 2028 C CA . CYS A 1 271 ? 14.167 -2.608 -30.763 1.00 77.81 271 CYS A CA 1
ATOM 2029 C C . CYS A 1 271 ? 14.800 -3.261 -31.999 1.00 77.81 271 CYS A C 1
ATOM 2031 O O . CYS A 1 271 ? 14.336 -3.065 -33.122 1.00 77.81 271 CYS A O 1
ATOM 2033 N N . GLN A 1 272 ? 15.846 -4.047 -31.778 1.00 77.81 272 GLN A N 1
ATOM 2034 C CA . GLN A 1 272 ? 16.481 -4.860 -32.809 1.00 77.81 272 GLN A CA 1
ATOM 2035 C C . GLN A 1 272 ? 15.677 -6.157 -33.036 1.00 77.81 272 GLN A C 1
ATOM 2037 O O . GLN A 1 272 ? 15.086 -6.675 -32.085 1.00 77.81 272 GLN A O 1
ATOM 2042 N N . ASP A 1 273 ? 15.639 -6.663 -34.272 1.00 70.44 273 ASP A N 1
ATOM 2043 C CA . ASP A 1 273 ? 15.152 -8.020 -34.590 1.00 70.44 273 ASP A CA 1
ATOM 2044 C C . ASP A 1 273 ? 16.275 -9.077 -34.485 1.00 70.44 273 ASP A C 1
ATOM 2046 O O . ASP A 1 273 ? 17.426 -8.762 -34.174 1.00 70.44 273 ASP A O 1
ATOM 2050 N N . GLU A 1 274 ? 15.941 -10.346 -34.737 1.00 66.38 274 GLU A N 1
ATOM 2051 C CA . GLU A 1 274 ? 16.893 -11.468 -34.728 1.00 66.38 274 GLU A CA 1
ATOM 2052 C C . GLU A 1 274 ? 17.991 -11.343 -35.806 1.00 66.38 274 GLU A C 1
ATOM 2054 O O . GLU A 1 274 ? 19.117 -11.788 -35.586 1.00 66.38 274 GLU A O 1
ATOM 2059 N N . ASP A 1 275 ? 17.705 -10.659 -36.918 1.00 67.75 275 ASP A N 1
ATOM 2060 C CA . ASP A 1 275 ? 18.605 -10.468 -38.065 1.00 67.75 275 ASP A CA 1
ATOM 2061 C C . ASP A 1 275 ? 19.447 -9.173 -37.977 1.00 67.75 275 ASP A C 1
ATOM 2063 O O . ASP A 1 275 ? 20.270 -8.880 -38.849 1.00 67.75 275 ASP A O 1
ATOM 2067 N N . GLY A 1 276 ? 19.268 -8.369 -36.922 1.00 62.25 276 GLY A N 1
ATOM 2068 C CA . GLY A 1 276 ? 19.958 -7.091 -36.728 1.00 62.25 276 GLY A CA 1
ATOM 2069 C C . GLY A 1 276 ? 19.335 -5.878 -37.429 1.00 62.25 276 GLY A C 1
ATOM 2070 O O . GLY A 1 276 ? 19.951 -4.805 -37.492 1.00 62.25 276 GLY A O 1
ATOM 2071 N N . GLY A 1 277 ? 18.123 -6.017 -37.953 1.00 63.50 277 GLY A N 1
ATOM 2072 C CA . GLY A 1 277 ? 17.248 -4.961 -38.448 1.00 63.50 277 GLY A CA 1
ATOM 2073 C C . GLY A 1 277 ? 16.530 -4.182 -37.338 1.00 63.50 277 GLY A C 1
ATOM 2074 O O . GLY A 1 277 ? 16.832 -4.301 -36.150 1.00 63.50 277 GLY A O 1
ATOM 2075 N N . VAL A 1 278 ? 15.637 -3.282 -37.754 1.00 64.75 278 VAL A N 1
ATOM 2076 C CA . VAL A 1 278 ? 14.851 -2.406 -36.875 1.00 64.75 278 VAL A CA 1
ATOM 2077 C C . VAL A 1 278 ? 13.418 -2.940 -36.823 1.00 64.75 278 VAL A C 1
ATOM 2079 O O . VAL A 1 278 ? 12.746 -2.957 -37.853 1.00 64.75 278 VAL A O 1
ATOM 2082 N N . LEU A 1 279 ? 12.936 -3.347 -35.644 1.00 58.22 279 LEU A N 1
ATOM 2083 C CA . LEU A 1 279 ? 11.538 -3.747 -35.453 1.00 58.22 279 LEU A CA 1
ATOM 2084 C C . LEU A 1 279 ? 10.636 -2.511 -35.384 1.00 58.22 279 LEU A C 1
ATOM 2086 O O . LEU A 1 279 ? 10.761 -1.683 -34.477 1.00 58.22 279 LEU A O 1
ATOM 2090 N N . ASP A 1 280 ? 9.676 -2.426 -36.304 1.00 52.03 280 ASP A N 1
ATOM 2091 C CA . ASP A 1 280 ? 8.553 -1.491 -36.207 1.00 52.03 280 ASP A CA 1
ATOM 2092 C C . ASP A 1 280 ? 7.708 -1.837 -34.949 1.00 52.03 280 ASP A C 1
ATOM 2094 O O . ASP A 1 280 ? 7.508 -3.017 -34.637 1.00 52.03 280 ASP A O 1
ATOM 2098 N N . PRO A 1 281 ? 7.162 -0.864 -34.191 1.00 48.84 281 PRO A N 1
ATOM 2099 C CA . PRO A 1 281 ? 6.594 -1.084 -32.859 1.00 48.84 281 PRO A CA 1
ATOM 2100 C C . PRO A 1 281 ? 5.307 -1.930 -32.802 1.00 48.84 281 PRO A C 1
ATOM 2102 O O . PRO A 1 281 ? 4.758 -2.092 -31.706 1.00 48.84 281 PRO A O 1
ATOM 2105 N N . TYR A 1 282 ? 4.830 -2.444 -33.940 1.00 45.50 282 TYR A N 1
ATOM 2106 C CA . TYR A 1 282 ? 3.614 -3.250 -34.093 1.00 45.50 282 TYR A CA 1
ATOM 2107 C C . TYR A 1 282 ? 3.872 -4.763 -34.211 1.00 45.50 282 TYR A C 1
ATOM 2109 O O . TYR A 1 282 ? 2.924 -5.538 -34.103 1.00 45.50 282 TYR A O 1
ATOM 2117 N N . THR A 1 283 ? 5.123 -5.203 -34.389 1.00 48.94 283 THR A N 1
ATOM 2118 C CA . THR A 1 283 ? 5.484 -6.625 -34.580 1.00 48.94 283 THR A CA 1
ATOM 2119 C C . THR A 1 283 ? 6.279 -7.235 -33.423 1.00 48.94 283 THR A C 1
ATOM 2121 O O . THR A 1 283 ? 6.631 -8.409 -33.480 1.00 48.94 283 THR A O 1
ATOM 2124 N N . ALA A 1 284 ? 6.498 -6.491 -32.334 1.00 43.78 284 ALA A N 1
ATOM 2125 C CA . ALA A 1 284 ? 7.181 -6.960 -31.123 1.00 43.78 284 ALA A CA 1
ATOM 2126 C C . ALA A 1 284 ? 6.302 -7.913 -30.278 1.00 43.78 284 ALA A C 1
ATOM 2128 O O . ALA A 1 284 ? 5.930 -7.619 -29.142 1.00 43.78 284 ALA A O 1
ATOM 2129 N N . GLY A 1 285 ? 5.919 -9.051 -30.855 1.00 47.84 285 GLY A N 1
ATOM 2130 C CA . GLY A 1 285 ? 5.320 -10.179 -30.152 1.00 47.84 285 GLY A CA 1
ATOM 2131 C C . GLY A 1 285 ? 6.392 -11.212 -29.816 1.00 47.84 285 GLY A C 1
ATOM 2132 O O . GLY A 1 285 ? 7.150 -11.623 -30.681 1.00 47.84 285 GLY A O 1
ATOM 2133 N N . VAL A 1 286 ? 6.426 -11.673 -28.565 1.00 48.50 286 VAL A N 1
ATOM 2134 C CA . VAL A 1 286 ? 7.373 -12.683 -28.033 1.00 48.50 286 VAL A CA 1
ATOM 2135 C C . VAL A 1 286 ? 7.191 -14.097 -28.607 1.00 48.50 286 VAL A C 1
ATOM 2137 O O . VAL A 1 286 ? 7.816 -15.045 -28.141 1.00 48.50 286 VAL A O 1
ATOM 2140 N N . VAL A 1 287 ? 6.329 -14.265 -29.608 1.00 49.31 287 VAL A N 1
ATOM 2141 C CA . VAL A 1 287 ? 6.109 -15.545 -30.276 1.00 49.31 287 VAL A CA 1
ATOM 2142 C C . VAL A 1 287 ? 6.038 -15.272 -31.764 1.00 49.31 287 VAL A C 1
ATOM 2144 O O . VAL A 1 287 ? 5.114 -14.598 -32.227 1.00 49.31 287 VAL A O 1
ATOM 2147 N N . ASP A 1 288 ? 7.014 -15.804 -32.493 1.00 50.88 288 ASP A N 1
ATOM 2148 C CA . ASP A 1 288 ? 7.017 -15.763 -33.946 1.00 50.88 288 ASP A CA 1
ATOM 2149 C C . ASP A 1 288 ? 5.682 -16.316 -34.480 1.00 50.88 288 ASP A C 1
ATOM 2151 O O . ASP A 1 288 ? 5.137 -17.314 -33.984 1.00 50.88 288 ASP A O 1
ATOM 2155 N N . THR A 1 289 ? 5.103 -15.624 -35.463 1.00 58.69 289 THR A N 1
ATOM 2156 C CA . THR A 1 289 ? 3.786 -15.965 -36.027 1.00 58.69 289 THR A CA 1
ATOM 2157 C C . THR A 1 289 ? 3.714 -17.405 -36.552 1.00 58.69 289 THR A C 1
ATOM 2159 O O . THR A 1 289 ? 2.634 -18.006 -36.538 1.00 58.69 289 THR A O 1
ATOM 2162 N N . GLY A 1 290 ? 4.855 -17.997 -36.920 1.00 61.03 290 GLY A N 1
ATOM 2163 C CA . GLY A 1 290 ? 4.979 -19.394 -37.313 1.00 61.03 290 GLY A CA 1
ATOM 2164 C C . GLY A 1 290 ? 4.611 -20.370 -36.195 1.00 61.03 290 GLY A C 1
ATOM 2165 O O . GLY A 1 290 ? 3.847 -21.306 -36.435 1.00 61.03 290 GLY A O 1
ATOM 2166 N N . TYR A 1 291 ? 5.044 -20.129 -34.953 1.00 59.91 291 TYR A N 1
ATOM 2167 C CA . TYR A 1 291 ? 4.720 -21.012 -33.821 1.00 59.91 291 TYR A CA 1
ATOM 2168 C C . TYR A 1 291 ? 3.246 -20.934 -33.423 1.00 59.91 291 TYR A C 1
ATOM 2170 O O . TYR A 1 291 ? 2.640 -21.941 -33.038 1.00 59.91 291 TYR A O 1
ATOM 2178 N N . ARG A 1 292 ? 2.637 -19.751 -33.553 1.00 61.59 292 ARG A N 1
ATOM 2179 C CA . ARG A 1 292 ? 1.211 -19.558 -33.261 1.00 61.59 292 ARG A CA 1
ATOM 2180 C C . ARG A 1 292 ? 0.344 -20.337 -34.250 1.00 61.59 292 ARG A C 1
ATOM 2182 O O . ARG A 1 292 ? -0.565 -21.051 -33.832 1.00 61.59 292 ARG A O 1
ATOM 2189 N N . THR A 1 293 ? 0.681 -20.279 -35.537 1.00 70.44 293 THR A N 1
ATOM 2190 C CA . THR A 1 293 ? 0.004 -21.057 -36.582 1.00 70.44 293 THR A CA 1
ATOM 2191 C C . THR A 1 293 ? 0.247 -22.558 -36.420 1.00 70.44 293 THR A C 1
ATOM 2193 O O . THR A 1 293 ? -0.703 -23.337 -36.474 1.00 70.44 293 THR A O 1
ATOM 2196 N N . ALA A 1 294 ? 1.484 -22.978 -36.139 1.00 73.88 294 ALA A N 1
ATOM 2197 C CA . ALA A 1 294 ? 1.823 -24.391 -35.973 1.00 73.88 294 ALA A CA 1
ATOM 2198 C C . ALA A 1 294 ? 1.060 -25.052 -34.812 1.00 73.88 294 ALA A C 1
ATOM 2200 O O . ALA A 1 294 ? 0.558 -26.166 -34.955 1.00 73.88 294 ALA A O 1
ATOM 2201 N N . THR A 1 295 ? 0.899 -24.348 -33.688 1.00 77.69 295 THR A N 1
ATOM 2202 C CA . THR A 1 295 ? 0.185 -24.876 -32.512 1.00 77.69 295 THR A CA 1
ATOM 2203 C C . THR A 1 295 ? -1.316 -25.023 -32.778 1.00 77.69 295 THR A C 1
ATOM 2205 O O . THR A 1 295 ? -1.922 -26.017 -32.379 1.00 77.69 295 THR A O 1
ATOM 2208 N N . ILE A 1 296 ? -1.918 -24.074 -33.506 1.00 82.19 296 ILE A N 1
ATOM 2209 C CA . ILE A 1 296 ? -3.330 -24.144 -33.912 1.00 82.19 296 ILE A CA 1
ATOM 2210 C C . ILE A 1 296 ? -3.556 -25.336 -34.851 1.00 82.19 296 ILE A C 1
ATOM 2212 O O . ILE A 1 296 ? -4.483 -26.119 -34.644 1.00 82.19 296 ILE A O 1
ATOM 2216 N N . VAL A 1 297 ? -2.683 -25.516 -35.847 1.00 86.38 297 VAL A N 1
ATOM 2217 C CA . VAL A 1 297 ? -2.773 -26.629 -36.806 1.00 86.38 297 VAL A CA 1
ATOM 2218 C C . VAL A 1 297 ? -2.603 -27.979 -36.102 1.00 86.38 297 VAL A C 1
ATOM 2220 O O . VAL A 1 297 ? -3.400 -28.891 -36.328 1.00 86.38 297 VAL A O 1
ATOM 2223 N N . LEU A 1 298 ? -1.628 -28.102 -35.196 1.00 88.19 298 LEU A N 1
ATOM 2224 C CA . LEU A 1 298 ? -1.414 -29.325 -34.419 1.00 88.19 298 LEU A CA 1
ATOM 2225 C C . LEU A 1 298 ? -2.620 -29.654 -33.522 1.00 88.19 298 LEU A C 1
ATOM 2227 O O . LEU A 1 298 ? -3.013 -30.819 -33.423 1.00 88.19 298 LEU A O 1
ATOM 2231 N N . GLY A 1 299 ? -3.249 -28.642 -32.915 1.00 90.19 299 GLY A N 1
ATOM 2232 C CA . GLY A 1 299 ? -4.459 -28.811 -32.104 1.00 90.19 299 GLY A CA 1
ATOM 2233 C C . GLY A 1 299 ? -5.651 -29.340 -32.909 1.00 90.19 299 GLY A C 1
ATOM 2234 O O . GLY A 1 299 ? -6.360 -30.237 -32.457 1.00 90.19 299 GLY A O 1
A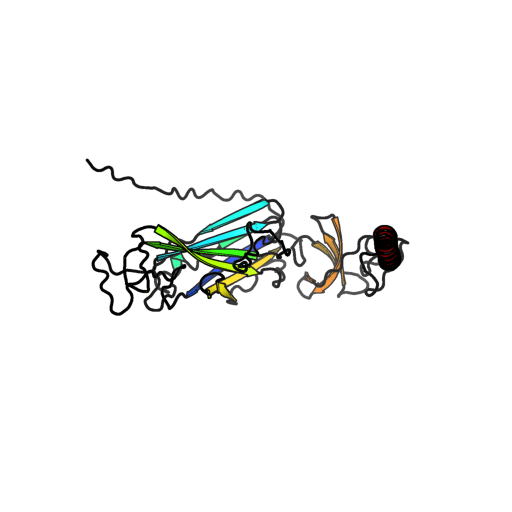TOM 2235 N N . ILE A 1 300 ? -5.839 -28.850 -34.137 1.00 93.19 300 ILE A N 1
ATOM 2236 C CA . ILE A 1 300 ? -6.912 -29.325 -35.024 1.00 93.19 300 ILE A CA 1
ATOM 2237 C C . ILE A 1 300 ? -6.661 -30.779 -35.448 1.00 93.19 300 ILE A C 1
ATOM 2239 O O . ILE A 1 300 ? -7.565 -31.610 -35.362 1.00 93.19 300 ILE A O 1
ATOM 2243 N N . ILE A 1 301 ? -5.433 -31.113 -35.859 1.00 93.94 301 ILE A N 1
ATOM 2244 C CA . ILE A 1 301 ? -5.078 -32.473 -36.299 1.00 93.94 301 ILE A CA 1
ATOM 2245 C C . ILE A 1 301 ? -5.245 -33.480 -35.155 1.00 93.94 301 ILE A C 1
ATOM 2247 O O . ILE A 1 301 ? -5.832 -34.546 -35.348 1.00 93.94 301 ILE A O 1
ATOM 2251 N N . THR A 1 302 ? -4.776 -33.139 -33.952 1.00 92.81 302 THR A N 1
ATOM 2252 C CA . THR A 1 302 ? -4.907 -34.013 -32.775 1.00 92.81 302 THR A CA 1
ATOM 2253 C C . THR A 1 302 ? -6.363 -34.192 -32.345 1.00 92.81 302 THR A C 1
ATOM 2255 O O . THR A 1 302 ? -6.761 -35.313 -32.029 1.00 92.81 302 THR A O 1
ATOM 2258 N N . GLY A 1 303 ? -7.188 -33.142 -32.413 1.00 93.31 303 GLY A N 1
ATOM 2259 C CA . GLY A 1 303 ? -8.626 -33.231 -32.144 1.00 93.31 303 GLY A CA 1
ATOM 2260 C C . GLY A 1 303 ? -9.375 -34.145 -33.121 1.00 93.31 303 GLY A C 1
ATOM 2261 O O . GLY A 1 303 ? -10.184 -34.971 -32.697 1.00 93.31 303 GLY A O 1
ATOM 2262 N N . ILE A 1 304 ? -9.072 -34.054 -34.422 1.00 94.88 304 ILE A N 1
ATOM 2263 C CA . ILE A 1 304 ? -9.679 -34.920 -35.448 1.00 94.88 304 ILE A CA 1
ATOM 2264 C C . ILE A 1 304 ? -9.268 -36.382 -35.235 1.00 94.88 304 ILE A C 1
ATOM 2266 O O . ILE A 1 304 ? -10.120 -37.270 -35.267 1.00 94.88 304 ILE A O 1
ATOM 2270 N N . LEU A 1 305 ? -7.984 -36.643 -34.967 1.00 92.38 305 LEU A N 1
ATOM 2271 C CA . LEU A 1 305 ? -7.490 -37.995 -34.686 1.00 92.38 305 LEU A CA 1
ATOM 2272 C C . LEU A 1 305 ? -8.145 -38.606 -33.440 1.00 92.38 305 LEU A C 1
ATOM 2274 O O . LEU A 1 305 ? -8.520 -39.777 -33.464 1.00 92.38 305 LEU A O 1
ATOM 2278 N N . ALA A 1 306 ? -8.335 -37.820 -32.378 1.00 92.38 306 ALA A N 1
ATOM 2279 C CA . ALA A 1 306 ? -9.011 -38.279 -31.168 1.00 92.38 306 ALA A CA 1
ATOM 2280 C C . ALA A 1 306 ? -10.485 -38.636 -31.428 1.00 92.38 306 ALA A C 1
ATOM 2282 O O . ALA A 1 306 ? -10.955 -39.676 -30.969 1.00 92.38 306 ALA A O 1
ATOM 2283 N N . LEU A 1 307 ? -11.205 -37.823 -32.209 1.00 92.50 307 LEU A N 1
ATOM 2284 C CA . LEU A 1 307 ? -12.590 -38.108 -32.600 1.00 92.50 307 LEU A CA 1
ATOM 2285 C C . LEU A 1 307 ? -12.704 -39.395 -33.422 1.00 92.50 307 LEU A C 1
ATOM 2287 O O . LEU A 1 307 ? -13.563 -40.228 -33.136 1.00 92.50 307 LEU A O 1
ATOM 2291 N N . LEU A 1 308 ? -11.821 -39.587 -34.404 1.00 91.94 308 LEU A N 1
ATOM 2292 C CA . LEU A 1 308 ? -11.794 -40.810 -35.209 1.00 91.94 308 LEU A CA 1
ATOM 2293 C C . LEU A 1 308 ? -11.501 -42.048 -34.355 1.00 91.94 308 LEU A C 1
ATOM 2295 O O . LEU A 1 308 ? -12.118 -43.091 -34.561 1.00 91.94 308 LEU A O 1
ATOM 2299 N N . LEU A 1 309 ? -10.616 -41.927 -33.364 1.00 92.44 309 LEU A N 1
ATOM 2300 C CA . LEU A 1 309 ? -10.298 -43.012 -32.439 1.00 92.44 309 LEU A CA 1
ATOM 2301 C C . LEU A 1 309 ? -11.487 -43.366 -31.532 1.00 92.44 309 LEU A C 1
ATOM 2303 O O . LEU A 1 309 ? -11.761 -44.546 -31.323 1.00 92.44 309 LEU A O 1
ATOM 2307 N N . ILE A 1 310 ? -12.241 -42.372 -31.051 1.00 92.06 310 ILE A N 1
ATOM 2308 C CA . ILE A 1 310 ? -13.475 -42.599 -30.280 1.00 92.06 310 ILE A CA 1
ATOM 2309 C C . ILE A 1 310 ? -14.526 -43.311 -31.140 1.00 92.06 310 ILE A C 1
ATOM 2311 O O . ILE A 1 310 ? -15.125 -44.283 -30.689 1.00 92.06 310 ILE A O 1
ATOM 2315 N N . VAL A 1 311 ? -14.729 -42.874 -32.387 1.00 91.69 311 VAL A N 1
ATOM 2316 C CA . VAL A 1 311 ? -15.680 -43.518 -33.310 1.00 91.69 311 VAL A CA 1
ATOM 2317 C C . VAL A 1 311 ? -15.264 -44.958 -33.617 1.00 91.69 311 VAL A C 1
ATOM 2319 O O . VAL A 1 311 ? -16.113 -45.844 -33.606 1.00 91.69 311 VAL A O 1
ATOM 2322 N N . ALA A 1 312 ? -13.971 -45.215 -33.831 1.00 90.12 312 ALA A N 1
ATOM 2323 C CA . ALA A 1 312 ? -13.457 -46.564 -34.056 1.00 90.12 312 ALA A CA 1
ATOM 2324 C C . ALA A 1 312 ? -13.658 -47.474 -32.834 1.00 90.12 312 ALA A C 1
ATOM 2326 O O . ALA A 1 312 ? -14.101 -48.609 -32.988 1.00 90.12 312 ALA A O 1
ATOM 2327 N N . LEU A 1 313 ? -13.398 -46.977 -31.620 1.00 90.00 313 LEU A N 1
ATOM 2328 C CA . LEU A 1 313 ? -13.657 -47.722 -30.384 1.00 90.00 313 LEU A CA 1
ATOM 2329 C C . LEU A 1 313 ? -15.144 -48.032 -30.206 1.00 90.00 313 LEU A C 1
ATOM 2331 O O . LEU A 1 313 ? -15.493 -49.161 -29.882 1.00 90.00 313 LEU A O 1
ATOM 2335 N N . LEU A 1 314 ? -16.026 -47.061 -30.455 1.00 90.25 314 LEU A N 1
ATOM 2336 C CA . LEU A 1 314 ? -17.472 -47.281 -30.398 1.00 90.25 314 LEU A CA 1
ATOM 2337 C C . LEU A 1 314 ? -17.930 -48.303 -31.443 1.00 90.25 314 LEU A C 1
ATOM 2339 O O . LEU A 1 314 ? -18.753 -49.154 -31.129 1.00 90.25 314 LEU A O 1
ATOM 2343 N N . ALA A 1 315 ? -17.376 -48.257 -32.656 1.00 88.38 315 ALA A N 1
ATOM 2344 C CA . ALA A 1 315 ? -17.688 -49.215 -33.711 1.00 88.38 315 ALA A CA 1
ATOM 2345 C C . ALA A 1 315 ? -17.234 -50.640 -33.358 1.00 88.38 315 ALA A C 1
ATOM 2347 O O . ALA A 1 315 ? -17.979 -51.577 -33.609 1.00 88.38 315 ALA A O 1
ATOM 2348 N N . VAL A 1 316 ? -16.058 -50.804 -32.742 1.00 90.25 316 VAL A N 1
ATOM 2349 C CA . VAL A 1 316 ? -15.564 -52.110 -32.269 1.00 90.25 316 VAL A CA 1
ATOM 2350 C C . VAL A 1 316 ? -16.361 -52.616 -31.064 1.00 90.25 316 VAL A C 1
ATOM 2352 O O . VAL A 1 316 ? -16.603 -53.808 -30.966 1.00 90.25 316 VAL A O 1
ATOM 2355 N N . CYS A 1 317 ? -16.797 -51.738 -30.159 1.00 80.25 317 CYS A N 1
ATOM 2356 C CA . CYS A 1 317 ? -17.614 -52.125 -29.003 1.00 80.25 317 CYS A CA 1
ATOM 2357 C C . CYS A 1 317 ? -19.075 -52.463 -29.355 1.00 80.25 317 CYS A C 1
ATOM 2359 O O . CYS A 1 317 ? -19.768 -53.056 -28.530 1.00 80.25 317 CYS A O 1
ATOM 2361 N N . LEU A 1 318 ? -19.565 -52.042 -30.525 1.00 78.81 318 LEU A N 1
ATOM 2362 C CA . LEU A 1 318 ? -20.923 -52.320 -31.012 1.00 78.81 318 LEU A CA 1
ATOM 2363 C C . LEU A 1 318 ? -21.002 -53.544 -31.942 1.00 78.81 318 LEU A C 1
ATOM 2365 O O . LEU A 1 318 ? -22.109 -53.913 -32.339 1.00 78.81 318 LEU A O 1
ATOM 2369 N N . LEU A 1 319 ? -19.858 -54.138 -32.298 1.00 70.50 319 LEU A N 1
ATOM 2370 C CA . LEU A 1 319 ? -19.725 -55.305 -33.176 1.00 70.50 319 LEU A CA 1
ATOM 2371 C C . LEU A 1 319 ? -19.438 -56.567 -32.355 1.00 70.50 319 LEU A C 1
ATOM 2373 O O . LEU A 1 319 ? -19.992 -57.626 -32.723 1.00 70.50 319 LEU A O 1
#